Protein AF-A0A914UFS3-F1 (afdb_monomer_lite)

Foldseek 3Di:
DVPVVVVVVVVVVVVVVVVVVVVVVVVVVVVVVVVVVVVVVVVVVVVVVVVVVVVVVVVVVVVVVVVVVVVVVVVVVVVVVVVVVVVVVVVVVVVVVVVVVVVVVVVVVVVVVVVVVVVVVVVVVVVVVVVVVVVVVVVVVVVVVVVVVVVVVVVVVVVVVVVVVVVVVVVVVVVVVVVVVVVVVVVVPPCPPVVVVVVVVVVVVVVVVVVVVVVVVVVVVVVVPDDDDDDPPPPPPVVVVVVVVVVVVVPVVDDDDDDDDDDDDDDDDDDDDDDDDDADDDVVVVVVVVVVPPPDDDDPDVVNVVVVVVVVVVVVVVVVVVVVVVVVVVVVVVVD

Sequence (336 aa):
MNGCQKDVTVLEKKLKAKEEEIKKISKDLSLASAETQKAVKRLGNVTEEFDKIKENYKQQEEELENKIQMLAVAESAKSKLETTIKELQTEVKALKNKVEFLEKERENLQSQSESQTQLQNSQVKALEAVLESLTKEKDSTKEHYEKLLEREREQAEEREYSMKKEFSSKLNEIEEQYNSLREHLEASETFGPENVKLWEEIESLRSEKTSLEEEVSLLRNQLTTKPEQKAESNKISLDYVIELLRAIESVKSKVSQVSTKSSLMKNKDDTFDEDNVLDVDVALVKDQLRQELTGENETRGPELETILQRLQDLEISLNTIIEEKDGALEKVERLQ

Structure (mmCIF, N/CA/C/O backbone):
data_AF-A0A914UFS3-F1
#
_entry.id   AF-A0A914UFS3-F1
#
loop_
_atom_site.group_PDB
_atom_site.id
_atom_site.type_symbol
_atom_site.label_atom_id
_atom_site.label_alt_id
_atom_site.label_comp_id
_atom_site.label_asym_id
_atom_site.label_entity_id
_atom_site.label_seq_id
_atom_site.pdbx_PDB_ins_code
_atom_site.Cartn_x
_atom_site.Cartn_y
_atom_site.Cartn_z
_atom_site.occupancy
_atom_site.B_iso_or_equiv
_atom_site.auth_seq_id
_atom_site.auth_comp_id
_atom_site.auth_asym_id
_atom_site.auth_atom_id
_atom_site.pdbx_PDB_model_num
ATOM 1 N N . MET A 1 1 ? -84.063 -17.002 136.323 1.00 51.16 1 MET A N 1
ATOM 2 C CA . MET A 1 1 ? -82.747 -16.603 135.765 1.00 51.16 1 MET A CA 1
ATOM 3 C C . MET A 1 1 ? -82.286 -17.514 134.618 1.00 51.16 1 MET A C 1
ATOM 5 O O . MET A 1 1 ? -81.843 -16.986 133.611 1.00 51.16 1 MET A O 1
ATOM 9 N N . ASN A 1 2 ? -82.463 -18.840 134.699 1.00 55.03 2 ASN A N 1
ATOM 10 C CA . ASN A 1 2 ? -81.896 -19.847 133.771 1.00 55.03 2 ASN A CA 1
ATOM 11 C C . ASN A 1 2 ? -82.253 -19.741 132.263 1.00 55.03 2 ASN A C 1
ATOM 13 O O . ASN A 1 2 ? -81.706 -20.510 131.477 1.00 55.03 2 ASN A O 1
ATOM 17 N N . GLY A 1 3 ? -83.162 -18.850 131.844 1.00 59.69 3 GLY A N 1
ATOM 18 C CA . GLY A 1 3 ? -83.460 -18.599 130.423 1.00 59.69 3 GLY A CA 1
ATOM 19 C C . GLY A 1 3 ? -82.341 -17.807 129.745 1.00 59.69 3 GLY A C 1
ATOM 20 O O . GLY A 1 3 ? -81.631 -18.346 128.904 1.00 59.69 3 GLY A O 1
ATOM 21 N N . CYS A 1 4 ? -82.093 -16.587 130.231 1.00 63.34 4 CYS A N 1
ATOM 22 C CA . CYS A 1 4 ? -81.078 -15.666 129.704 1.00 63.34 4 CYS A CA 1
ATOM 23 C C . CYS A 1 4 ? -79.678 -16.308 129.582 1.00 63.34 4 CYS A C 1
ATOM 25 O O . CYS A 1 4 ? -78.953 -16.063 128.626 1.00 63.34 4 CYS A O 1
ATOM 27 N N . GLN A 1 5 ? -79.315 -17.212 130.497 1.00 68.88 5 GLN A N 1
ATOM 28 C CA . GLN A 1 5 ? -78.036 -17.935 130.462 1.00 68.88 5 GLN A CA 1
ATOM 29 C C . GLN A 1 5 ? -77.924 -18.943 129.294 1.00 68.88 5 GLN A C 1
ATOM 31 O O . GLN A 1 5 ? -76.823 -19.207 128.804 1.00 68.88 5 GLN A O 1
ATOM 36 N N . LYS A 1 6 ? -79.048 -19.484 128.799 1.00 74.62 6 LYS A N 1
ATOM 37 C CA . LYS A 1 6 ? -79.089 -20.268 127.551 1.00 74.62 6 LYS A CA 1
ATOM 38 C C . LYS A 1 6 ? -78.977 -19.365 126.326 1.00 74.62 6 LYS A C 1
ATOM 40 O O . LYS A 1 6 ? -78.238 -19.694 125.406 1.00 74.62 6 LYS A O 1
ATOM 45 N N . ASP A 1 7 ? -79.650 -18.218 126.334 1.00 77.81 7 ASP A N 1
ATOM 46 C CA . ASP A 1 7 ? -79.604 -17.274 125.214 1.00 77.81 7 ASP A CA 1
ATOM 47 C C . ASP A 1 7 ? -78.197 -16.679 125.045 1.00 77.81 7 ASP A C 1
ATOM 49 O O . ASP A 1 7 ? -77.664 -16.671 123.936 1.00 77.81 7 ASP A O 1
ATOM 53 N N . VAL A 1 8 ? -77.536 -16.307 126.149 1.00 79.56 8 VAL A N 1
ATOM 54 C CA . VAL A 1 8 ? -76.122 -15.892 126.173 1.00 79.56 8 VAL A CA 1
ATOM 55 C C . VAL A 1 8 ? -75.213 -16.988 125.612 1.00 79.56 8 VAL A C 1
ATOM 57 O O . VAL A 1 8 ? -74.458 -16.719 124.685 1.00 79.56 8 VAL A O 1
ATOM 60 N N . THR A 1 9 ? -75.321 -18.240 126.070 1.00 79.06 9 THR A N 1
ATOM 61 C CA . THR A 1 9 ? -74.453 -19.328 125.564 1.00 79.06 9 THR A CA 1
ATOM 62 C C . THR A 1 9 ? -74.751 -19.738 124.111 1.00 79.06 9 THR A C 1
ATOM 64 O O . THR A 1 9 ? -73.871 -20.259 123.420 1.00 79.06 9 THR A O 1
ATOM 67 N N . VAL A 1 10 ? -75.954 -19.464 123.589 1.00 83.06 10 VAL A N 1
ATOM 68 C CA . VAL A 1 10 ? -76.268 -19.567 122.150 1.00 83.06 10 VAL A CA 1
ATOM 69 C C . VAL A 1 10 ? -75.663 -18.399 121.363 1.00 83.06 10 VAL A C 1
ATOM 71 O O . VAL A 1 10 ? -75.123 -18.617 120.276 1.00 83.06 10 VAL A O 1
ATOM 74 N N . LEU A 1 11 ? -75.709 -17.176 121.899 1.00 83.19 11 LEU A N 1
ATOM 75 C CA . LEU A 1 11 ? -75.089 -15.995 121.294 1.00 83.19 11 LEU A CA 1
ATOM 76 C C . LEU A 1 11 ? -73.559 -16.104 121.271 1.00 83.19 11 LEU A C 1
ATOM 78 O O . LEU A 1 11 ? -72.967 -15.843 120.231 1.00 83.19 11 LEU A O 1
ATOM 82 N N . GLU A 1 12 ? -72.922 -16.592 122.336 1.00 83.69 12 GLU A N 1
ATOM 83 C CA . GLU A 1 12 ? -71.481 -16.888 122.388 1.00 83.69 12 GLU A CA 1
ATOM 84 C C . GLU A 1 12 ? -71.054 -17.909 121.323 1.00 83.69 12 GLU A C 1
ATOM 86 O O . GLU A 1 12 ? -70.021 -17.740 120.675 1.00 83.69 12 GLU A O 1
ATOM 91 N N . LYS A 1 13 ? -71.851 -18.965 121.103 1.00 86.62 13 LYS A N 1
ATOM 92 C CA . LYS A 1 13 ? -71.588 -19.947 120.038 1.00 86.62 13 LYS A CA 1
ATOM 93 C C . LYS A 1 13 ? -71.737 -19.336 118.645 1.00 86.62 13 LYS A C 1
ATOM 95 O O . LYS A 1 13 ? -70.904 -19.602 117.783 1.00 86.62 13 LYS A O 1
ATOM 100 N N . LYS A 1 14 ? -72.753 -18.491 118.426 1.00 87.38 14 LYS A N 1
ATOM 101 C CA . LYS A 1 14 ? -72.921 -17.742 117.168 1.00 87.38 14 LYS A CA 1
ATOM 102 C C . LYS A 1 14 ? -71.787 -16.738 116.942 1.00 87.38 14 LYS A C 1
ATOM 104 O O . LYS A 1 14 ? -71.322 -16.618 115.813 1.00 87.38 14 LYS A O 1
ATOM 109 N N . LEU A 1 15 ? -71.322 -16.067 117.997 1.00 89.25 15 LEU A N 1
ATOM 110 C CA . LEU A 1 15 ? -70.193 -15.140 117.956 1.00 89.25 15 LEU A CA 1
ATOM 111 C C . LEU A 1 15 ? -68.911 -15.877 117.560 1.00 89.25 15 LEU A C 1
ATOM 113 O O . LEU A 1 15 ? -68.295 -15.498 116.574 1.00 89.25 15 LEU A O 1
ATOM 117 N N . LYS A 1 16 ? -68.570 -16.984 118.235 1.00 90.00 16 LYS A N 1
ATOM 118 C CA . LYS A 1 16 ? -67.391 -17.806 117.900 1.00 90.00 16 LYS A CA 1
ATOM 119 C C . LYS A 1 16 ? -67.437 -18.351 116.472 1.00 90.00 16 LYS A C 1
ATOM 121 O O . LYS A 1 16 ? -66.453 -18.223 115.752 1.00 90.00 16 LYS A O 1
ATOM 126 N N . ALA A 1 17 ? -68.588 -18.860 116.025 1.00 90.44 17 ALA A N 1
ATOM 127 C CA . ALA A 1 17 ? -68.762 -19.292 114.638 1.00 90.44 17 ALA A CA 1
ATOM 128 C C . ALA A 1 17 ? -68.549 -18.135 113.640 1.00 90.44 17 ALA A C 1
ATOM 130 O O . ALA A 1 17 ? -67.888 -18.317 112.621 1.00 90.44 17 ALA A O 1
ATOM 131 N N . LYS A 1 18 ? -69.040 -16.925 113.949 1.00 91.06 18 LYS A N 1
ATOM 132 C CA . LYS A 1 18 ? -68.807 -15.733 113.119 1.00 91.06 18 LYS A CA 1
ATOM 133 C C . LYS A 1 18 ? -67.369 -15.220 113.192 1.00 91.06 18 LYS A C 1
ATOM 135 O O . LYS A 1 18 ? -66.861 -14.760 112.179 1.00 91.06 18 LYS A O 1
ATOM 140 N N . GLU A 1 19 ? -66.677 -15.343 114.320 1.00 91.69 19 GLU A N 1
ATOM 141 C CA . GLU A 1 19 ? -65.241 -15.062 114.407 1.00 91.69 19 GLU A CA 1
ATOM 142 C C . GLU A 1 19 ? -64.411 -16.036 113.563 1.00 91.69 19 GLU A C 1
ATOM 144 O O . GLU A 1 19 ? -63.455 -15.618 112.917 1.00 91.69 19 GLU A O 1
ATOM 149 N N . GLU A 1 20 ? -64.745 -17.328 113.564 1.00 92.06 20 GLU A N 1
ATOM 150 C CA . GLU A 1 20 ? -64.101 -18.346 112.722 1.00 92.06 20 GLU A CA 1
ATOM 151 C C . GLU A 1 20 ? -64.370 -18.092 111.231 1.00 92.06 20 GLU A C 1
ATOM 153 O O . GLU A 1 20 ? -63.448 -18.143 110.417 1.00 92.06 20 GLU A O 1
ATOM 158 N N . GLU A 1 21 ? -65.601 -17.717 110.881 1.00 93.12 21 GLU A N 1
ATOM 159 C CA . GLU A 1 21 ? -65.993 -17.299 109.532 1.00 93.12 21 GLU A CA 1
ATOM 160 C C . GLU A 1 21 ? -65.247 -16.028 109.085 1.00 93.12 21 GLU A C 1
ATOM 162 O O . GLU A 1 21 ? -64.695 -16.001 107.988 1.00 93.12 21 GLU A O 1
ATOM 167 N N . ILE A 1 22 ? -65.122 -15.012 109.950 1.00 93.62 22 ILE A N 1
ATOM 168 C CA . ILE A 1 22 ? -64.339 -13.788 109.693 1.00 93.62 22 ILE A CA 1
ATOM 169 C C . ILE A 1 22 ? -62.842 -14.102 109.552 1.00 93.62 22 ILE A C 1
ATOM 171 O O . ILE A 1 22 ? -62.192 -13.566 108.652 1.00 93.62 22 ILE A O 1
ATOM 175 N N . LYS A 1 23 ? -62.282 -14.989 110.389 1.00 93.25 23 LYS A N 1
ATOM 176 C CA . LYS A 1 23 ? -60.882 -15.449 110.286 1.00 93.25 23 LYS A CA 1
ATOM 177 C C . LYS A 1 23 ? -60.640 -16.175 108.958 1.00 93.25 23 LYS A C 1
ATOM 179 O O . LYS A 1 23 ? -59.622 -15.926 108.313 1.00 93.25 23 LYS A O 1
ATOM 184 N N . LYS A 1 24 ? -61.586 -17.012 108.513 1.00 94.56 24 LYS A N 1
ATOM 185 C CA . LYS A 1 24 ? -61.539 -17.663 107.197 1.00 94.56 24 LYS A CA 1
ATOM 186 C C . LYS A 1 24 ? -61.617 -16.638 106.061 1.00 94.56 24 LYS A C 1
ATOM 188 O O . LYS A 1 24 ? -60.712 -16.602 105.238 1.00 94.56 24 LYS A O 1
ATOM 193 N N . ILE A 1 25 ? -62.625 -15.764 106.054 1.00 94.06 25 ILE A N 1
ATOM 194 C CA . ILE A 1 25 ? -62.807 -14.729 105.020 1.00 94.06 25 ILE A CA 1
ATOM 195 C C . ILE A 1 25 ? -61.576 -13.814 104.931 1.00 94.06 25 ILE A C 1
ATOM 197 O O . ILE A 1 25 ? -61.124 -13.509 103.833 1.00 94.06 25 ILE A O 1
ATOM 201 N N . SER A 1 26 ? -60.977 -13.433 106.063 1.00 92.94 26 SER A N 1
ATOM 202 C CA . SER A 1 26 ? -59.753 -12.615 106.090 1.00 92.94 26 SER A CA 1
ATOM 203 C C . SER A 1 26 ? -58.544 -13.347 105.493 1.00 92.94 26 SER A C 1
ATOM 205 O O . SER A 1 26 ? -57.734 -12.734 104.798 1.00 92.94 26 SER A O 1
ATOM 207 N N . LYS A 1 27 ? -58.426 -14.663 105.720 1.00 95.25 27 LYS A N 1
ATOM 208 C CA . LYS A 1 27 ? -57.391 -15.502 105.098 1.00 95.25 27 LYS A CA 1
ATOM 209 C C . LYS A 1 27 ? -57.614 -15.639 103.591 1.00 95.25 27 LYS A C 1
ATOM 211 O O . LYS A 1 27 ? -56.672 -15.449 102.826 1.00 95.25 27 LYS A O 1
ATOM 216 N N . ASP A 1 28 ? -58.840 -15.926 103.170 1.00 94.75 28 ASP A N 1
ATOM 217 C CA . ASP A 1 28 ? -59.194 -16.113 101.760 1.00 94.75 28 ASP A CA 1
ATOM 218 C C . ASP A 1 28 ? -59.027 -14.790 100.977 1.00 94.75 28 ASP A C 1
ATOM 220 O O . ASP A 1 28 ? -58.456 -14.781 99.887 1.00 94.75 28 ASP A O 1
ATOM 224 N N . LEU A 1 29 ? -59.391 -13.648 101.580 1.00 95.12 29 LEU A N 1
ATOM 225 C CA . LEU A 1 29 ? -59.133 -12.299 101.057 1.00 95.12 29 LEU A CA 1
ATOM 226 C C . LEU A 1 29 ? -57.631 -11.982 100.965 1.00 95.12 29 LEU A C 1
ATOM 228 O O . LEU A 1 29 ? -57.183 -11.410 99.972 1.00 95.12 29 LEU A O 1
ATOM 232 N N . SER A 1 30 ? -56.837 -12.367 101.969 1.00 94.75 30 SER A N 1
ATOM 233 C CA . SER A 1 30 ? -55.378 -12.193 101.952 1.00 94.75 30 SER A CA 1
ATOM 234 C C . SER A 1 30 ? -54.717 -13.013 100.835 1.00 94.75 30 SER A C 1
ATOM 236 O O . SER A 1 30 ? -53.850 -12.498 100.126 1.00 94.75 30 SER A O 1
ATOM 238 N N . LEU A 1 31 ? -55.174 -14.250 100.612 1.00 95.62 31 LEU A N 1
ATOM 239 C CA . LEU A 1 31 ? -54.719 -15.095 99.505 1.00 95.62 31 LEU A CA 1
ATOM 240 C C . LEU A 1 31 ? -55.108 -14.500 98.143 1.00 95.62 31 LEU A C 1
ATOM 242 O O . LEU A 1 31 ? -54.239 -14.351 97.284 1.00 95.62 31 LEU A O 1
ATOM 246 N N . ALA A 1 32 ? -56.363 -14.075 97.972 1.00 95.12 32 ALA A N 1
ATOM 247 C CA . ALA A 1 32 ? -56.829 -13.418 96.750 1.00 95.12 32 ALA A CA 1
ATOM 248 C C . ALA A 1 32 ? -56.077 -12.101 96.469 1.00 95.12 32 ALA A C 1
ATOM 250 O O . ALA A 1 32 ? -55.732 -11.813 95.322 1.00 95.12 32 ALA A O 1
ATOM 251 N N . SER A 1 33 ? -55.750 -11.320 97.503 1.00 95.25 33 SER A N 1
ATOM 252 C CA . SER A 1 33 ? -54.922 -10.113 97.381 1.00 95.25 33 SER A CA 1
ATOM 253 C C . SER A 1 33 ? -53.485 -10.437 96.949 1.00 95.25 33 SER A C 1
ATOM 255 O O . SER A 1 33 ? -52.944 -9.778 96.061 1.00 95.25 33 SER A O 1
ATOM 257 N N . ALA A 1 34 ? -52.872 -11.480 97.514 1.00 95.69 34 ALA A N 1
ATOM 258 C CA . ALA A 1 34 ? -51.533 -11.916 97.125 1.00 95.69 34 ALA A CA 1
ATOM 259 C C . ALA A 1 34 ? -51.490 -12.511 95.702 1.00 95.69 34 ALA A C 1
ATOM 261 O O . ALA A 1 34 ? -50.488 -12.365 94.999 1.00 95.69 34 ALA A O 1
ATOM 262 N N . GLU A 1 35 ? -52.556 -13.179 95.259 1.00 96.25 35 GLU A N 1
ATOM 263 C CA . GLU A 1 35 ? -52.664 -13.743 93.911 1.00 96.25 35 GLU A CA 1
ATOM 264 C C . GLU A 1 35 ? -52.948 -12.673 92.850 1.00 96.25 35 GLU A C 1
ATOM 266 O O . GLU A 1 35 ? -52.243 -12.617 91.841 1.00 96.25 35 GLU A O 1
ATOM 271 N N . THR A 1 36 ? -53.879 -11.751 93.105 1.00 95.31 36 THR A N 1
ATOM 272 C CA . THR A 1 36 ? -54.109 -10.592 92.224 1.00 95.31 36 THR A CA 1
ATOM 273 C C . THR A 1 36 ? -52.861 -9.717 92.102 1.00 95.31 36 THR A C 1
ATOM 275 O O . THR A 1 36 ? -52.500 -9.340 90.988 1.00 95.31 36 THR A O 1
ATOM 278 N N . GLN A 1 37 ? -52.108 -9.480 93.185 1.00 96.19 37 GLN A N 1
ATOM 279 C CA . GLN A 1 37 ? -50.835 -8.751 93.099 1.00 96.19 37 GLN A CA 1
ATOM 280 C C . GLN A 1 37 ? -49.779 -9.495 92.252 1.00 96.19 37 GLN A C 1
ATOM 282 O O . GLN A 1 37 ? -49.015 -8.857 91.524 1.00 96.19 37 GLN A O 1
ATOM 287 N N . LYS A 1 38 ? -49.738 -10.837 92.289 1.00 96.88 38 LYS A N 1
ATOM 288 C CA . LYS A 1 38 ? -48.885 -11.642 91.389 1.00 96.88 38 LYS A CA 1
ATOM 289 C C . LYS A 1 38 ? -49.350 -11.557 89.933 1.00 96.88 38 LYS A C 1
ATOM 291 O O . LYS A 1 38 ? -48.507 -11.463 89.044 1.00 96.88 38 LYS A O 1
ATOM 296 N N . ALA A 1 39 ? -50.660 -11.572 89.683 1.00 96.38 39 ALA A N 1
ATOM 297 C CA . ALA A 1 39 ? -51.229 -11.436 88.343 1.00 96.38 39 ALA A CA 1
ATOM 298 C C . ALA A 1 39 ? -50.925 -10.058 87.732 1.00 96.38 39 ALA A C 1
ATOM 300 O O . ALA A 1 39 ? -50.446 -9.994 86.604 1.00 96.38 39 ALA A O 1
ATOM 301 N N . VAL A 1 40 ? -51.089 -8.973 88.499 1.00 96.31 40 VAL A N 1
ATOM 302 C CA . VAL A 1 40 ? -50.728 -7.605 88.079 1.00 96.31 40 VAL A CA 1
ATOM 303 C C . VAL A 1 40 ? -49.238 -7.500 87.736 1.00 96.31 40 VAL A C 1
ATOM 305 O O . VAL A 1 40 ? -48.898 -6.949 86.694 1.00 96.31 40 VAL A O 1
ATOM 308 N N . LYS A 1 41 ? -48.342 -8.087 88.545 1.00 96.75 41 LYS A N 1
ATOM 309 C CA . LYS A 1 41 ? -46.901 -8.122 88.227 1.00 96.75 41 LYS A CA 1
ATOM 310 C C . LYS A 1 41 ? -46.603 -8.887 86.933 1.00 96.75 41 LYS A C 1
ATOM 312 O O . LYS A 1 41 ? -45.838 -8.400 86.112 1.00 96.75 41 LYS A O 1
ATOM 317 N N . ARG A 1 42 ? -47.237 -10.046 86.710 1.00 97.06 42 ARG A N 1
ATOM 318 C CA . ARG A 1 42 ? -47.099 -10.805 85.451 1.00 97.06 42 ARG A CA 1
ATOM 319 C C . ARG A 1 42 ? -47.595 -10.010 84.240 1.00 97.06 42 ARG A C 1
ATOM 321 O O . ARG A 1 42 ? -46.916 -10.002 83.222 1.00 97.06 42 ARG A O 1
ATOM 328 N N . LEU A 1 43 ? -48.736 -9.330 84.358 1.00 96.56 43 LEU A N 1
ATOM 329 C CA . LEU A 1 43 ? -49.269 -8.463 83.302 1.00 96.56 43 LEU A CA 1
ATOM 330 C C . LEU A 1 43 ? -48.325 -7.294 82.992 1.00 96.56 43 LEU A C 1
ATOM 332 O O . LEU A 1 43 ? -48.115 -6.999 81.821 1.00 96.56 43 LEU A O 1
ATOM 336 N N . GLY A 1 44 ? -47.708 -6.685 84.010 1.00 96.75 44 GLY A N 1
ATOM 337 C CA . GLY A 1 44 ? -46.666 -5.668 83.828 1.00 96.75 44 GLY A CA 1
ATOM 338 C C . GLY A 1 44 ? -45.493 -6.186 82.994 1.00 96.75 44 GLY A C 1
ATOM 339 O O . GLY A 1 44 ? -45.214 -5.635 81.933 1.00 96.75 44 GLY A O 1
ATOM 340 N N . ASN A 1 45 ? -44.880 -7.301 83.410 1.00 97.06 45 ASN A N 1
ATOM 341 C CA . ASN A 1 45 ? -43.776 -7.930 82.675 1.00 97.06 45 ASN A CA 1
ATOM 342 C C . ASN A 1 45 ? -44.144 -8.249 81.213 1.00 97.06 45 ASN A C 1
ATOM 344 O O . ASN A 1 45 ? -43.390 -7.910 80.307 1.00 97.06 45 ASN A O 1
ATOM 348 N N . VAL A 1 46 ? -45.314 -8.855 80.977 1.00 97.19 46 VAL A N 1
ATOM 349 C CA . VAL A 1 46 ? -45.788 -9.200 79.622 1.00 97.19 46 VAL A CA 1
ATOM 350 C C . VAL A 1 46 ? -46.058 -7.949 78.777 1.00 97.19 46 VAL A C 1
ATOM 352 O O . VAL A 1 46 ? -45.827 -7.973 77.571 1.00 97.19 46 VAL A O 1
ATOM 355 N N . THR A 1 47 ? -46.494 -6.844 79.389 1.00 96.81 47 THR A N 1
ATOM 356 C CA . THR A 1 47 ? -46.664 -5.558 78.689 1.00 96.81 47 THR A CA 1
ATOM 357 C C . THR A 1 47 ? -45.307 -4.988 78.274 1.00 96.81 47 THR A C 1
ATOM 359 O O . THR A 1 47 ? -45.128 -4.632 77.114 1.00 96.81 47 THR A O 1
ATOM 362 N N . GLU A 1 48 ? -44.314 -4.990 79.170 1.00 97.12 48 GLU A N 1
ATOM 363 C CA . GLU A 1 48 ? -42.955 -4.566 78.816 1.00 97.12 48 GLU A CA 1
ATOM 364 C C . GLU A 1 48 ? -42.316 -5.443 77.727 1.00 97.12 48 GLU A C 1
ATOM 366 O O . GLU A 1 48 ? -41.594 -4.934 76.872 1.00 97.12 48 GLU A O 1
ATOM 371 N N . GLU A 1 49 ? -42.524 -6.761 77.771 1.00 97.56 49 GLU A N 1
ATOM 372 C CA . GLU A 1 49 ? -42.047 -7.692 76.741 1.00 97.56 49 GLU A CA 1
ATOM 373 C C . GLU A 1 49 ? -42.730 -7.420 75.394 1.00 97.56 49 GLU A C 1
ATOM 375 O O . GLU A 1 49 ? -42.052 -7.355 74.369 1.00 97.56 49 GLU A O 1
ATOM 380 N N . PHE A 1 50 ? -44.044 -7.175 75.395 1.00 97.44 50 PHE A N 1
ATOM 381 C CA . PHE A 1 50 ? -44.802 -6.801 74.201 1.00 97.44 50 PHE A CA 1
ATOM 382 C C . PHE A 1 50 ? -44.320 -5.478 73.588 1.00 97.44 50 PHE A C 1
ATOM 384 O O . PHE A 1 50 ? -44.091 -5.423 72.381 1.00 97.44 50 PHE A O 1
ATOM 391 N N . ASP A 1 51 ? -44.100 -4.435 74.394 1.00 97.69 51 ASP A N 1
ATOM 392 C CA . ASP A 1 51 ? -43.611 -3.142 73.898 1.00 97.69 51 ASP A CA 1
ATOM 393 C C . ASP A 1 51 ? -42.178 -3.238 73.339 1.00 97.69 51 ASP A C 1
ATOM 395 O O . ASP A 1 51 ? -41.889 -2.663 72.287 1.00 97.69 51 ASP A O 1
ATOM 399 N N . LYS A 1 52 ? -41.297 -4.036 73.965 1.00 97.81 52 LYS A N 1
ATOM 400 C CA . LYS A 1 52 ? -39.947 -4.337 73.438 1.00 97.81 52 LYS A CA 1
ATOM 401 C C . LYS A 1 52 ? -40.019 -5.080 72.096 1.00 97.81 52 LYS A C 1
ATOM 403 O O . LYS A 1 52 ? -39.305 -4.730 71.161 1.00 97.81 52 LYS A O 1
ATOM 408 N N . ILE A 1 53 ? -40.902 -6.074 71.974 1.00 97.50 53 ILE A N 1
ATOM 409 C CA . ILE A 1 53 ? -41.128 -6.819 70.723 1.00 97.50 53 ILE A CA 1
ATOM 410 C C . ILE A 1 53 ? -41.683 -5.899 69.624 1.00 97.50 53 ILE A C 1
ATOM 412 O O . ILE A 1 53 ? -41.233 -5.964 68.482 1.00 97.50 53 ILE A O 1
ATOM 416 N N . LYS A 1 54 ? -42.625 -5.017 69.964 1.00 98.06 54 LYS A N 1
ATOM 417 C CA . LYS A 1 54 ? -43.246 -4.060 69.041 1.00 98.06 54 LYS A CA 1
ATOM 418 C C . LYS A 1 54 ? -42.243 -3.052 68.475 1.00 98.06 54 LYS A C 1
ATOM 420 O O . LYS A 1 54 ? -42.249 -2.808 67.272 1.00 98.06 54 LYS A O 1
ATOM 425 N N . GLU A 1 55 ? -41.374 -2.490 69.314 1.00 97.94 55 GLU A N 1
ATOM 426 C CA . GLU A 1 55 ? -40.337 -1.557 68.853 1.00 97.94 55 GLU A CA 1
ATOM 427 C C . GLU A 1 55 ? -39.255 -2.275 68.024 1.00 97.94 55 GLU A C 1
ATOM 429 O O . GLU A 1 55 ? -38.847 -1.754 66.987 1.00 97.94 55 GLU A O 1
ATOM 434 N N . ASN A 1 56 ? -38.880 -3.512 68.382 1.00 98.06 56 ASN A N 1
ATOM 435 C CA . ASN A 1 56 ? -37.999 -4.342 67.550 1.00 98.06 56 ASN A CA 1
ATOM 436 C C . ASN A 1 56 ? -38.594 -4.613 66.154 1.00 98.06 56 ASN A C 1
ATOM 438 O O . ASN A 1 56 ? -37.873 -4.526 65.162 1.00 98.06 56 ASN A O 1
ATOM 442 N N . TYR A 1 57 ? -39.895 -4.919 66.049 1.00 98.00 57 TYR A N 1
ATOM 443 C CA . TYR A 1 57 ? -40.548 -5.115 64.747 1.00 98.00 57 TYR A CA 1
ATOM 444 C C . TYR A 1 57 ? -40.551 -3.840 63.900 1.00 98.00 57 TYR A C 1
ATOM 446 O O . TYR A 1 57 ? -40.250 -3.909 62.713 1.00 98.00 57 TYR A O 1
ATOM 454 N N . LYS A 1 58 ? -40.813 -2.676 64.506 1.00 97.94 58 LYS A N 1
ATOM 455 C CA . LYS A 1 58 ? -40.751 -1.377 63.819 1.00 97.94 58 LYS A CA 1
ATOM 456 C C . LYS A 1 58 ? -39.343 -1.064 63.291 1.00 97.94 58 LYS A C 1
ATOM 458 O O . LYS A 1 58 ? -39.202 -0.564 62.182 1.00 97.94 58 LYS A O 1
ATOM 463 N N . GLN A 1 59 ? -38.298 -1.409 64.045 1.00 97.75 59 GLN A N 1
ATOM 464 C CA . GLN A 1 59 ? -36.908 -1.271 63.586 1.00 97.75 59 GLN A CA 1
ATOM 465 C C . GLN A 1 59 ? -36.568 -2.251 62.451 1.00 97.75 59 GLN A C 1
ATOM 467 O O . GLN A 1 59 ? -35.841 -1.889 61.531 1.00 97.75 59 GLN A O 1
ATOM 472 N N . GLN A 1 60 ? -37.118 -3.471 62.467 1.00 97.62 60 GLN A N 1
ATOM 473 C CA . GLN A 1 60 ? -36.977 -4.424 61.356 1.00 97.62 60 GLN A CA 1
ATOM 474 C C . GLN A 1 60 ? -37.726 -3.973 60.094 1.00 97.62 60 GLN A C 1
ATOM 476 O O . GLN A 1 60 ? -37.222 -4.174 58.994 1.00 97.62 60 GLN A O 1
ATOM 481 N N . GLU A 1 61 ? -38.898 -3.352 60.237 1.00 97.62 61 GLU A N 1
ATOM 482 C CA . GLU A 1 61 ? -39.668 -2.763 59.135 1.00 97.62 61 GLU A CA 1
ATOM 483 C C . GLU A 1 61 ? -38.879 -1.628 58.457 1.00 97.62 61 GLU A C 1
ATOM 485 O O . GLU A 1 61 ? -38.671 -1.663 57.244 1.00 97.62 61 GLU A O 1
ATOM 490 N N . GLU A 1 62 ? -38.317 -0.705 59.246 1.00 97.81 62 GLU A N 1
ATOM 491 C CA . GLU A 1 62 ? -37.436 0.367 58.759 1.00 97.81 62 GLU A CA 1
ATOM 492 C C . GLU A 1 62 ? -36.150 -0.183 58.105 1.00 97.81 62 GLU A C 1
ATOM 494 O O . GLU A 1 62 ? -35.739 0.280 57.038 1.00 97.81 62 GLU A O 1
ATOM 499 N N . GLU A 1 63 ? -35.514 -1.210 58.682 1.00 98.00 63 GLU A N 1
ATOM 500 C CA . GLU A 1 63 ? -34.321 -1.835 58.092 1.00 98.00 63 GLU A CA 1
ATOM 501 C C . GLU A 1 63 ? -34.639 -2.561 56.767 1.00 98.00 63 GLU A C 1
ATOM 503 O O . GLU A 1 63 ? -33.829 -2.545 55.835 1.00 98.00 63 GLU A O 1
ATOM 508 N N . LEU A 1 64 ? -35.819 -3.182 56.652 1.00 98.06 64 LEU A N 1
ATOM 509 C CA . LEU A 1 64 ? -36.293 -3.822 55.422 1.00 98.06 64 LEU A CA 1
ATOM 510 C C . LEU A 1 64 ? -36.615 -2.795 54.332 1.00 98.06 64 LEU A C 1
ATOM 512 O O . LEU A 1 64 ? -36.210 -3.000 53.187 1.00 98.06 64 LEU A O 1
ATOM 516 N N . GLU A 1 65 ? -37.273 -1.683 54.664 1.00 98.12 65 GLU A N 1
ATOM 517 C CA . GLU A 1 65 ? -37.558 -0.621 53.694 1.00 98.12 65 GLU A CA 1
ATOM 518 C C . GLU A 1 65 ? -36.262 0.006 53.152 1.00 98.12 65 GLU A C 1
ATOM 520 O O . GLU A 1 65 ? -36.092 0.125 51.935 1.00 98.12 65 GLU A O 1
ATOM 525 N N . ASN A 1 66 ? -35.285 0.286 54.023 1.00 97.88 66 ASN A N 1
ATOM 526 C CA . ASN A 1 66 ? -33.953 0.739 53.609 1.00 97.88 66 ASN A CA 1
ATOM 527 C C . ASN A 1 66 ? -33.255 -0.274 52.673 1.00 97.88 66 ASN A C 1
ATOM 529 O O . ASN A 1 66 ? -32.691 0.113 51.645 1.00 97.88 66 ASN A O 1
ATOM 533 N N . LYS A 1 67 ? -33.330 -1.581 52.967 1.00 98.12 67 LYS A N 1
ATOM 534 C CA . LYS A 1 67 ? -32.781 -2.642 52.096 1.00 98.12 67 LYS A CA 1
ATOM 535 C C . LYS A 1 67 ? -33.475 -2.694 50.730 1.00 98.12 67 LYS A C 1
ATOM 537 O O . LYS A 1 67 ? -32.792 -2.865 49.720 1.00 98.12 67 LYS A O 1
ATOM 542 N N . ILE A 1 68 ? -34.795 -2.509 50.675 1.00 98.00 68 ILE A N 1
ATOM 543 C CA . ILE A 1 68 ? -35.567 -2.453 49.421 1.00 98.00 68 ILE A CA 1
ATOM 544 C C . ILE A 1 68 ? -35.136 -1.246 48.573 1.00 98.00 68 ILE A C 1
ATOM 546 O O . ILE A 1 68 ? -34.891 -1.398 47.375 1.00 98.00 68 ILE A O 1
ATOM 550 N N . GLN A 1 69 ? -34.960 -0.070 49.184 1.00 98.00 69 GLN A N 1
ATOM 551 C CA . GLN A 1 69 ? -34.467 1.121 48.482 1.00 98.00 69 GLN A CA 1
ATOM 552 C C . GLN A 1 6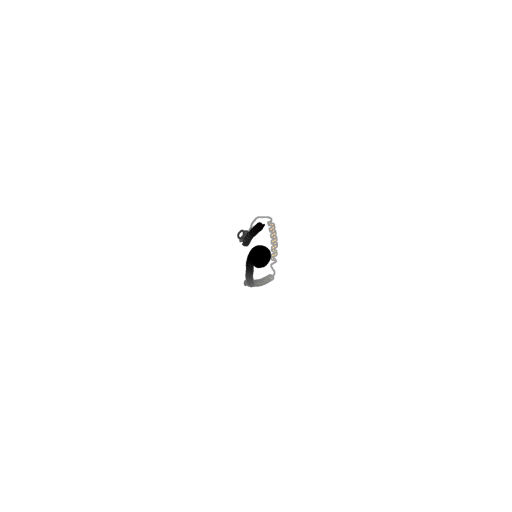9 ? -33.045 0.914 47.926 1.00 98.00 69 GLN A C 1
ATOM 554 O O . GLN A 1 69 ? -32.784 1.232 46.763 1.00 98.00 69 GLN A O 1
ATOM 559 N N . MET A 1 70 ? -32.136 0.317 48.707 1.00 98.00 70 MET A N 1
ATOM 560 C CA . MET A 1 70 ? -30.782 -0.014 48.239 1.00 98.00 70 MET A CA 1
ATOM 561 C C . MET A 1 70 ? -30.782 -1.023 47.080 1.00 98.00 70 MET A C 1
ATOM 563 O O . MET A 1 70 ? -30.013 -0.855 46.130 1.00 98.00 70 MET A O 1
ATOM 567 N N . LEU A 1 71 ? -31.651 -2.040 47.121 1.00 98.31 71 LEU A N 1
ATOM 568 C CA . LEU A 1 71 ? -31.807 -3.009 46.031 1.00 98.31 71 LEU A CA 1
ATOM 569 C C . LEU A 1 71 ? -32.283 -2.333 44.739 1.00 98.31 71 LEU A C 1
ATOM 571 O O . LEU A 1 71 ? -31.658 -2.528 43.700 1.00 98.31 71 LEU A O 1
ATOM 575 N N . ALA A 1 72 ? -33.299 -1.467 44.801 1.00 98.25 72 ALA A N 1
ATOM 576 C CA . ALA A 1 72 ? -33.797 -0.744 43.626 1.00 98.25 72 ALA A CA 1
ATOM 577 C C . ALA A 1 72 ? -32.716 0.143 42.966 1.00 98.25 72 ALA A C 1
ATOM 579 O O . ALA A 1 72 ? -32.616 0.214 41.736 1.00 98.25 72 ALA A O 1
ATOM 580 N N . VAL A 1 73 ? -31.855 0.786 43.767 1.00 98.31 73 VAL A N 1
ATOM 581 C CA . VAL A 1 73 ? -30.700 1.549 43.259 1.00 98.31 73 VAL A CA 1
ATOM 582 C C . VAL A 1 73 ? -29.667 0.624 42.603 1.00 98.31 73 VAL A C 1
ATOM 584 O O . VAL A 1 73 ? -29.181 0.932 41.511 1.00 98.31 73 VAL A O 1
ATOM 587 N N . ALA A 1 74 ? -29.359 -0.521 43.219 1.00 98.19 74 ALA A N 1
ATOM 588 C CA . ALA A 1 74 ? -28.419 -1.502 42.675 1.00 98.19 74 ALA A CA 1
ATOM 589 C C . ALA A 1 74 ? -28.916 -2.132 41.359 1.00 98.19 74 ALA A C 1
ATOM 591 O O . ALA A 1 74 ? -28.140 -2.276 40.414 1.00 98.19 74 ALA A O 1
ATOM 592 N N . GLU A 1 75 ? -30.210 -2.440 41.249 1.00 98.19 75 GLU A N 1
ATOM 593 C CA . GLU A 1 75 ? -30.838 -2.944 40.022 1.00 98.19 75 GLU A CA 1
ATOM 594 C C . GLU A 1 75 ? -30.841 -1.892 38.902 1.00 98.19 75 GLU A C 1
ATOM 596 O O . GLU A 1 75 ? -30.509 -2.205 37.755 1.00 98.19 75 GLU A O 1
ATOM 601 N N . SER A 1 76 ? -31.114 -0.621 39.229 1.00 98.19 76 SER A N 1
ATOM 602 C CA . SER A 1 76 ? -31.000 0.491 38.274 1.00 98.19 76 SER A CA 1
ATOM 603 C C . SER A 1 76 ? -29.564 0.665 37.762 1.00 98.19 76 SER A C 1
ATOM 605 O O . SER A 1 76 ? -29.350 0.854 36.562 1.00 98.19 76 SER A O 1
ATOM 607 N N . ALA A 1 77 ? -28.567 0.566 38.648 1.00 97.94 77 ALA A N 1
ATOM 608 C CA . ALA A 1 77 ? -27.153 0.629 38.278 1.00 97.94 77 ALA A CA 1
ATOM 609 C C . ALA A 1 77 ? -26.734 -0.566 37.404 1.00 97.94 77 ALA A C 1
ATOM 611 O O . ALA A 1 77 ? -26.098 -0.372 36.366 1.00 97.94 77 ALA A O 1
ATOM 612 N N . LYS A 1 78 ? -27.155 -1.785 37.765 1.00 98.44 78 LYS A N 1
ATOM 613 C CA . LYS A 1 78 ? -26.932 -3.008 36.980 1.00 98.44 78 LYS A CA 1
ATOM 614 C C . LYS A 1 78 ? -27.493 -2.879 35.561 1.00 98.44 78 LYS A C 1
ATOM 616 O O . LYS A 1 78 ? -26.764 -3.124 34.608 1.00 98.44 78 LYS A O 1
ATOM 621 N N . SER A 1 79 ? -28.746 -2.447 35.412 1.00 98.50 79 SER A N 1
ATOM 622 C CA . SER A 1 79 ? -29.403 -2.291 34.103 1.00 98.50 79 SER A CA 1
ATOM 623 C C . SER A 1 79 ? -28.674 -1.293 33.184 1.00 98.50 79 SER A C 1
ATOM 625 O O . SER A 1 79 ? -28.481 -1.549 31.991 1.00 98.50 79 SER A O 1
ATOM 627 N N . LYS A 1 80 ? -28.168 -0.187 33.750 1.00 98.44 80 LYS A N 1
ATOM 628 C CA . LYS A 1 80 ? -27.324 0.780 33.025 1.00 98.44 80 LYS A CA 1
ATOM 629 C C . LYS A 1 80 ? -26.008 0.145 32.567 1.00 98.44 80 LYS A C 1
ATOM 631 O O . LYS A 1 80 ? -25.683 0.222 31.386 1.00 98.44 80 LYS A O 1
ATOM 636 N N . LEU A 1 81 ? -25.295 -0.544 33.461 1.00 98.38 81 LEU A N 1
ATOM 637 C CA . LEU A 1 81 ? -24.039 -1.229 33.129 1.00 98.38 81 LEU A CA 1
ATOM 638 C C . LEU A 1 81 ? -24.235 -2.328 32.071 1.00 98.38 81 LEU A C 1
ATOM 640 O O . LEU A 1 81 ? -23.454 -2.411 31.129 1.00 98.38 81 LEU A O 1
ATOM 644 N N . GLU A 1 82 ? -25.303 -3.125 32.161 1.00 98.62 82 GLU A N 1
ATOM 645 C CA . GLU A 1 82 ? -25.661 -4.125 31.142 1.00 98.62 82 GLU A CA 1
ATOM 646 C C . GLU A 1 82 ? -25.991 -3.509 29.775 1.00 98.62 82 GLU A C 1
ATOM 648 O O . GLU A 1 82 ? -25.859 -4.186 28.755 1.00 98.62 82 GLU A O 1
ATOM 653 N N . THR A 1 83 ? -26.427 -2.248 29.737 1.00 98.44 83 THR A N 1
ATOM 654 C CA . THR A 1 83 ? -26.666 -1.504 28.492 1.00 98.44 83 THR A CA 1
ATOM 655 C C . THR A 1 83 ? -25.340 -1.030 27.899 1.00 98.44 83 THR A C 1
ATOM 657 O O . THR A 1 83 ? -25.016 -1.406 26.774 1.00 98.44 83 THR A O 1
ATOM 660 N N . THR A 1 84 ? -24.501 -0.353 28.690 1.00 98.50 84 THR A N 1
ATOM 661 C CA . THR A 1 84 ? -23.167 0.105 28.258 1.00 98.50 84 THR A CA 1
ATOM 662 C C . THR A 1 84 ? -22.246 -1.044 27.837 1.00 98.50 84 THR A C 1
ATOM 664 O O . THR A 1 84 ? -21.489 -0.911 26.879 1.00 98.50 84 THR A O 1
ATOM 667 N N . ILE A 1 85 ? -22.340 -2.216 28.475 1.00 98.56 85 ILE A N 1
ATOM 668 C CA . ILE A 1 85 ? -21.605 -3.418 28.048 1.00 98.56 85 ILE A CA 1
ATOM 669 C C . ILE A 1 85 ? -22.026 -3.864 26.63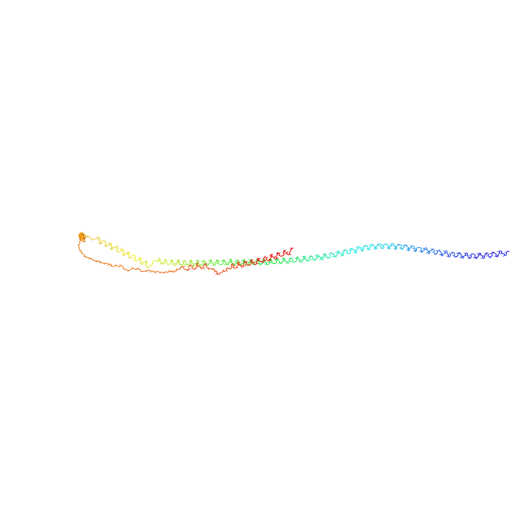7 1.00 98.56 85 ILE A C 1
ATOM 671 O O . ILE A 1 85 ? -21.162 -4.236 25.844 1.00 98.56 85 ILE A O 1
ATOM 675 N N . LYS A 1 86 ? -23.320 -3.805 26.289 1.00 98.56 86 LYS A N 1
ATOM 676 C CA . LYS A 1 86 ? -23.809 -4.156 24.941 1.00 98.56 86 LYS A CA 1
ATOM 677 C C . LYS A 1 86 ? -23.360 -3.128 23.902 1.00 98.56 86 LYS A C 1
ATOM 679 O O . LYS A 1 86 ? -22.913 -3.517 22.826 1.00 98.56 86 LYS A O 1
ATOM 684 N N . GLU A 1 87 ? -23.425 -1.841 24.238 1.00 98.38 87 GLU A N 1
ATOM 685 C CA . GLU A 1 87 ? -22.954 -0.741 23.385 1.00 98.38 87 GLU A CA 1
ATOM 686 C C . GLU A 1 87 ? -21.462 -0.920 23.052 1.00 98.38 87 GLU A C 1
ATOM 688 O O . GLU A 1 87 ? -21.106 -1.058 21.878 1.00 98.38 87 GLU A O 1
ATOM 693 N N . LEU A 1 88 ? -20.610 -1.082 24.070 1.00 98.56 88 LEU A N 1
ATOM 694 C CA . LEU A 1 88 ? -19.174 -1.338 23.903 1.00 98.56 88 LEU A CA 1
ATOM 695 C C . LEU A 1 88 ? -18.884 -2.638 23.131 1.00 98.56 88 LEU A C 1
ATOM 697 O O . LEU A 1 88 ? -17.966 -2.676 22.315 1.00 98.56 88 LEU A O 1
ATOM 701 N N . GLN A 1 89 ? -19.672 -3.702 23.321 1.00 98.62 89 GLN A N 1
ATOM 702 C CA . GLN A 1 89 ? -19.546 -4.930 22.521 1.00 98.62 89 GLN A CA 1
ATOM 703 C C . GLN A 1 89 ? -19.854 -4.694 21.033 1.00 98.62 89 GLN A C 1
ATOM 705 O O . GLN A 1 89 ? -19.178 -5.267 20.172 1.00 98.62 89 GLN A O 1
ATOM 710 N N . THR A 1 90 ? -20.837 -3.847 20.705 1.00 98.50 90 THR A N 1
ATOM 711 C CA . THR A 1 90 ? -21.111 -3.473 19.307 1.00 98.50 90 THR A CA 1
ATOM 712 C C . THR A 1 90 ? -20.025 -2.574 18.719 1.00 98.50 90 THR A C 1
ATOM 714 O O . THR A 1 90 ? -19.620 -2.801 17.577 1.00 98.50 90 THR A O 1
ATOM 717 N N . GLU A 1 91 ? -19.481 -1.635 19.498 1.00 98.38 91 GLU A N 1
ATOM 718 C CA . GLU A 1 91 ? -18.369 -0.777 19.077 1.00 98.38 91 GLU A CA 1
ATOM 719 C C . GLU A 1 91 ? -17.095 -1.592 18.815 1.00 98.38 91 GLU A C 1
ATOM 721 O O . GLU A 1 91 ? -16.521 -1.497 17.732 1.00 98.38 91 GLU A O 1
ATOM 726 N N . VAL A 1 92 ? -16.696 -2.477 19.736 1.00 98.62 92 VAL A N 1
ATOM 727 C CA . VAL A 1 92 ? -15.536 -3.373 19.561 1.00 98.62 92 VAL A CA 1
ATOM 728 C C . VAL A 1 92 ? -15.686 -4.247 18.312 1.00 98.62 92 VAL A C 1
ATOM 730 O O . VAL A 1 92 ? -14.712 -4.452 17.584 1.00 98.62 92 VAL A O 1
ATOM 733 N N . LYS A 1 93 ? -16.900 -4.726 18.004 1.00 98.56 93 LYS A N 1
ATOM 734 C CA . LYS A 1 93 ? -17.166 -5.473 16.765 1.00 98.56 93 LYS A CA 1
ATOM 735 C C . LYS A 1 93 ? -17.020 -4.591 15.518 1.00 98.56 93 LYS A C 1
ATOM 737 O O . LYS A 1 93 ? -16.406 -5.023 14.545 1.00 98.56 93 LYS A O 1
ATOM 742 N N . ALA A 1 94 ? -17.542 -3.364 15.540 1.00 98.44 94 ALA A N 1
ATOM 743 C CA . ALA A 1 94 ? -17.411 -2.419 14.430 1.00 98.44 94 ALA A CA 1
ATOM 744 C C . ALA A 1 94 ? -15.946 -2.003 14.193 1.00 98.44 94 ALA A C 1
ATOM 746 O O . ALA A 1 94 ? -15.482 -1.997 13.053 1.00 98.44 94 ALA A O 1
ATOM 747 N N . LEU A 1 95 ? -15.195 -1.733 15.266 1.00 98.56 95 LEU A N 1
ATOM 748 C CA . LEU A 1 95 ? -13.767 -1.426 15.217 1.00 98.56 95 LEU A CA 1
ATOM 749 C C . LEU A 1 95 ? -12.951 -2.609 14.686 1.00 98.56 95 LEU A C 1
ATOM 751 O O . LEU A 1 95 ? -12.109 -2.403 13.816 1.00 98.56 95 LEU A O 1
ATOM 755 N N . LYS A 1 96 ? -13.233 -3.847 15.120 1.00 98.62 96 LYS A N 1
ATOM 756 C CA . LYS A 1 96 ? -12.563 -5.041 14.579 1.00 98.62 96 LYS A CA 1
ATOM 757 C C . LYS A 1 96 ? -12.790 -5.185 13.071 1.00 98.62 96 LYS A C 1
ATOM 759 O O . LYS A 1 96 ? -11.826 -5.375 12.337 1.00 98.62 96 LYS A O 1
ATOM 764 N N . ASN A 1 97 ? -14.032 -5.035 12.606 1.00 98.31 97 ASN A N 1
ATOM 765 C CA . ASN A 1 97 ? -14.347 -5.077 11.175 1.00 98.31 97 ASN A CA 1
ATOM 766 C C . ASN A 1 97 ? -13.614 -3.968 10.392 1.00 98.31 97 ASN A C 1
ATOM 768 O O . ASN A 1 97 ? -13.158 -4.201 9.275 1.00 98.31 97 ASN A O 1
ATOM 772 N N . LYS A 1 98 ? -13.479 -2.767 10.976 1.00 98.56 98 LYS A N 1
ATOM 773 C CA . LYS A 1 98 ? -12.740 -1.649 10.372 1.00 98.56 98 LYS A CA 1
ATOM 774 C C . LYS A 1 98 ? -11.234 -1.920 10.291 1.00 98.56 98 LYS A C 1
ATOM 776 O O . LYS A 1 98 ? -10.628 -1.579 9.281 1.00 98.56 98 LYS A O 1
ATOM 781 N N . VAL A 1 99 ? -10.638 -2.534 11.315 1.00 98.56 99 VAL A N 1
ATOM 782 C CA . VAL A 1 99 ? -9.226 -2.957 11.289 1.00 98.56 99 VAL A CA 1
ATOM 783 C C . VAL A 1 99 ? -9.008 -4.005 10.198 1.00 98.56 99 VAL A C 1
ATOM 785 O O . VAL A 1 99 ? -8.159 -3.795 9.342 1.00 98.56 99 VAL A O 1
ATOM 788 N N . GLU A 1 100 ? -9.836 -5.052 10.140 1.00 98.50 100 GLU A N 1
ATOM 789 C CA . GLU A 1 100 ? -9.724 -6.110 9.122 1.00 98.50 100 GLU A CA 1
ATOM 790 C C . GLU A 1 100 ? -9.872 -5.570 7.682 1.00 98.50 100 GLU A C 1
ATOM 792 O O . GLU A 1 100 ? -9.220 -6.058 6.759 1.00 98.50 100 GLU A O 1
ATOM 797 N N . PHE A 1 101 ? -10.707 -4.544 7.475 1.00 98.50 101 PHE A N 1
ATOM 798 C CA . PHE A 1 101 ? -10.804 -3.839 6.194 1.00 98.50 101 PHE A CA 1
ATOM 799 C C . PHE A 1 101 ? -9.510 -3.077 5.858 1.00 98.50 101 PHE A C 1
ATOM 801 O O . PHE A 1 101 ? -8.959 -3.260 4.774 1.00 98.50 101 PHE A O 1
ATOM 808 N N . LEU A 1 102 ? -9.003 -2.264 6.792 1.00 98.50 102 LEU A N 1
ATOM 809 C CA . LEU A 1 102 ? -7.798 -1.449 6.594 1.00 98.50 102 LEU A CA 1
ATOM 810 C C . LEU A 1 102 ? -6.527 -2.299 6.429 1.00 98.50 102 LEU A C 1
ATOM 812 O O . LEU A 1 102 ? -5.612 -1.905 5.710 1.00 98.50 102 LEU A O 1
ATOM 816 N N . GLU A 1 103 ? -6.460 -3.473 7.059 1.00 98.50 103 GLU A N 1
ATOM 817 C CA . GLU A 1 103 ? -5.356 -4.421 6.878 1.00 98.50 103 GLU A CA 1
ATOM 818 C C . GLU A 1 103 ? -5.328 -4.991 5.453 1.00 98.50 103 GLU A C 1
ATOM 820 O O . GLU A 1 103 ? -4.263 -5.011 4.836 1.00 98.50 103 GLU A O 1
ATOM 825 N N . LYS A 1 104 ? -6.493 -5.351 4.894 1.00 98.44 104 LYS A N 1
ATOM 826 C CA . LYS A 1 104 ? -6.624 -5.803 3.495 1.00 98.44 104 LYS A CA 1
ATOM 827 C C . LYS A 1 104 ? -6.373 -4.675 2.495 1.00 98.44 104 LYS A C 1
ATOM 829 O O . LYS A 1 104 ? -5.743 -4.898 1.468 1.00 98.44 104 LYS A O 1
ATOM 834 N N . GLU A 1 105 ? -6.826 -3.457 2.790 1.00 98.25 105 GLU A N 1
ATOM 835 C CA . GLU A 1 105 ? -6.530 -2.276 1.969 1.00 98.25 105 GLU A CA 1
ATOM 836 C C . GLU A 1 105 ? -5.018 -1.990 1.931 1.00 98.25 105 GLU A C 1
ATOM 838 O O . GLU A 1 105 ? -4.457 -1.784 0.854 1.00 98.25 105 GLU A O 1
ATOM 843 N N . ARG A 1 106 ? -4.330 -2.085 3.079 1.00 98.44 106 ARG A N 1
ATOM 844 C CA . ARG A 1 106 ? -2.865 -1.972 3.165 1.00 98.44 106 ARG A CA 1
ATOM 845 C C . ARG A 1 106 ? -2.150 -3.077 2.382 1.00 98.44 106 ARG A C 1
ATOM 847 O O . ARG A 1 106 ? -1.188 -2.780 1.682 1.00 98.44 106 ARG A O 1
ATOM 854 N N . GLU A 1 107 ? -2.591 -4.328 2.503 1.00 98.31 107 GLU A N 1
ATOM 855 C CA . GLU A 1 107 ? -2.017 -5.476 1.783 1.00 98.31 107 GLU A CA 1
ATOM 856 C C . GLU A 1 107 ? -2.180 -5.331 0.260 1.00 98.31 107 GLU A C 1
ATOM 858 O O . GLU A 1 107 ? -1.208 -5.478 -0.482 1.00 98.31 107 GLU A O 1
ATOM 863 N N . ASN A 1 108 ? -3.366 -4.922 -0.202 1.00 98.31 108 ASN A N 1
ATOM 864 C CA . ASN A 1 108 ? -3.623 -4.619 -1.610 1.00 98.31 108 ASN A CA 1
ATOM 865 C C . ASN A 1 108 ? -2.690 -3.509 -2.128 1.00 98.31 108 ASN A C 1
ATOM 867 O O . ASN A 1 108 ? -1.995 -3.715 -3.124 1.00 98.31 108 ASN A O 1
ATOM 871 N N . LEU A 1 109 ? -2.619 -2.366 -1.434 1.00 98.25 109 LEU A N 1
ATOM 872 C CA . LEU A 1 109 ? -1.752 -1.240 -1.811 1.00 98.25 109 LEU A CA 1
ATOM 873 C C . LEU A 1 109 ? -0.262 -1.616 -1.803 1.00 98.25 109 LEU A C 1
ATOM 875 O O . LEU A 1 109 ? 0.482 -1.196 -2.691 1.00 98.25 109 LEU A O 1
ATOM 879 N N . GLN A 1 110 ? 0.174 -2.441 -0.847 1.00 98.31 110 GLN A N 1
ATOM 880 C CA . GLN A 1 110 ? 1.536 -2.970 -0.815 1.00 98.31 110 GLN A CA 1
ATOM 881 C C . GLN A 1 110 ? 1.812 -3.850 -2.043 1.00 98.31 110 GLN A C 1
ATOM 883 O O . GLN A 1 110 ? 2.788 -3.606 -2.751 1.00 98.31 110 GLN A O 1
ATOM 888 N N . SER A 1 111 ? 0.932 -4.808 -2.356 1.00 97.81 111 SER A N 1
ATOM 889 C CA . SER A 1 111 ? 1.096 -5.690 -3.523 1.00 97.81 111 SER A CA 1
ATOM 890 C C . SER A 1 111 ? 1.124 -4.919 -4.853 1.00 97.81 111 SER A C 1
ATOM 892 O O . SER A 1 111 ? 1.923 -5.228 -5.739 1.00 97.81 111 SER A O 1
ATOM 894 N N . GLN A 1 112 ? 0.322 -3.853 -4.970 1.00 98.19 112 GLN A N 1
ATOM 895 C CA . GLN A 1 112 ? 0.319 -2.954 -6.124 1.00 98.19 112 GLN A CA 1
ATOM 896 C C . GLN A 1 112 ? 1.642 -2.181 -6.239 1.00 98.19 112 GLN A C 1
ATOM 898 O O . GLN A 1 112 ? 2.222 -2.117 -7.323 1.00 98.19 112 GLN A O 1
ATOM 903 N N . SER A 1 113 ? 2.148 -1.638 -5.126 1.00 97.69 113 SER A N 1
ATOM 904 C CA . SER A 1 113 ? 3.433 -0.929 -5.072 1.00 97.69 113 SER A CA 1
ATOM 905 C C . SER A 1 113 ? 4.611 -1.845 -5.423 1.00 97.69 113 SER A C 1
ATOM 907 O O . SER A 1 113 ? 5.504 -1.451 -6.176 1.00 97.69 113 SER A O 1
ATOM 909 N N . GLU A 1 114 ? 4.620 -3.077 -4.911 1.00 98.06 114 GLU A N 1
ATOM 910 C CA . GLU A 1 114 ? 5.644 -4.080 -5.217 1.00 98.06 114 GLU A CA 1
ATOM 911 C C . GLU A 1 114 ? 5.594 -4.496 -6.695 1.00 98.06 114 GLU A C 1
ATOM 913 O O . GLU A 1 114 ? 6.630 -4.508 -7.361 1.00 98.06 114 GLU A O 1
ATOM 918 N N . S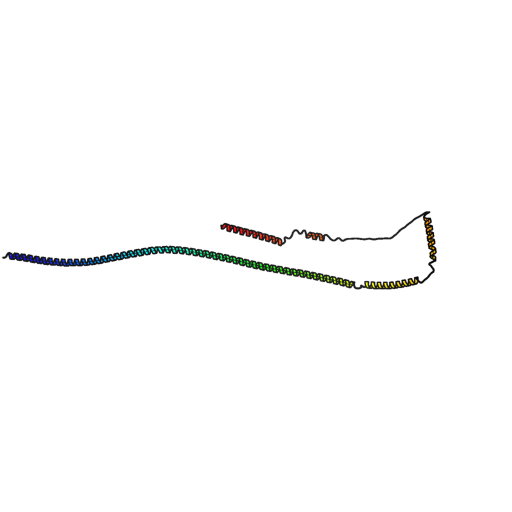ER A 1 115 ? 4.399 -4.739 -7.246 1.00 97.31 115 SER A N 1
ATOM 919 C CA . SER A 1 115 ? 4.205 -5.055 -8.669 1.00 97.31 115 SER A CA 1
ATOM 920 C C . SER A 1 115 ? 4.655 -3.911 -9.590 1.00 97.31 115 SER A C 1
ATOM 922 O O . SER A 1 115 ? 5.401 -4.140 -10.545 1.00 97.31 115 SER A O 1
ATOM 924 N N . GLN A 1 116 ? 4.298 -2.662 -9.270 1.00 98.00 116 GLN A N 1
ATOM 925 C CA . GLN A 1 116 ? 4.743 -1.484 -10.021 1.00 98.00 116 GLN A CA 1
ATOM 926 C C . GLN A 1 116 ? 6.271 -1.321 -9.970 1.00 98.00 116 GLN A C 1
ATOM 928 O O . GLN A 1 116 ? 6.897 -1.047 -10.995 1.00 98.00 116 GLN A O 1
ATOM 933 N N . THR A 1 117 ? 6.880 -1.556 -8.805 1.00 98.06 117 THR A N 1
ATOM 934 C CA . THR A 1 117 ? 8.340 -1.514 -8.624 1.00 98.06 117 THR A CA 1
ATOM 935 C C . THR A 1 117 ? 9.039 -2.610 -9.440 1.00 98.06 117 THR A C 1
ATOM 937 O O . THR A 1 117 ? 10.068 -2.360 -10.067 1.00 98.06 117 THR A O 1
ATOM 940 N N . GLN A 1 118 ? 8.478 -3.823 -9.498 1.00 97.88 118 GLN A N 1
ATOM 941 C CA . GLN A 1 118 ? 8.993 -4.915 -10.335 1.00 97.88 118 GLN A CA 1
ATOM 942 C C . GLN A 1 118 ? 8.890 -4.600 -11.835 1.00 97.88 118 GLN A C 1
ATOM 944 O O . GLN A 1 118 ? 9.837 -4.875 -12.577 1.00 97.88 118 GLN A O 1
ATOM 949 N N . LEU A 1 119 ? 7.791 -3.977 -12.278 1.00 98.00 119 LEU A N 1
ATOM 950 C CA . LEU A 1 119 ? 7.615 -3.542 -13.666 1.00 98.00 119 LEU A CA 1
ATOM 951 C C . LEU A 1 119 ? 8.638 -2.461 -14.046 1.00 98.00 119 LEU A C 1
ATOM 953 O O . LEU A 1 119 ? 9.332 -2.612 -15.049 1.00 98.00 119 LEU A O 1
ATOM 957 N N . GLN A 1 120 ? 8.794 -1.424 -13.219 1.00 97.69 120 GLN A N 1
ATOM 958 C CA . GLN A 1 120 ? 9.770 -0.352 -13.444 1.00 97.69 120 GLN A CA 1
ATOM 959 C C . GLN A 1 120 ? 11.209 -0.887 -13.481 1.00 97.69 120 GLN A C 1
ATOM 961 O O . GLN A 1 120 ? 11.949 -0.589 -14.414 1.00 97.69 120 GLN A O 1
ATOM 966 N N . ASN A 1 121 ? 11.591 -1.754 -12.537 1.00 98.31 121 ASN A N 1
ATOM 967 C CA . ASN A 1 121 ? 12.911 -2.396 -12.539 1.00 98.31 121 ASN A CA 1
ATOM 968 C C . ASN A 1 121 ? 13.143 -3.283 -13.776 1.00 98.31 121 ASN A C 1
ATOM 970 O O . ASN A 1 121 ? 14.275 -3.406 -14.241 1.00 98.31 121 ASN A O 1
ATOM 974 N N . SER A 1 122 ? 12.091 -3.902 -14.318 1.00 97.69 122 SER A N 1
ATOM 975 C CA . SER A 1 122 ? 12.169 -4.680 -15.563 1.00 97.69 122 SER A CA 1
ATOM 976 C C . SER A 1 122 ? 12.331 -3.781 -16.793 1.00 97.69 122 SER A C 1
ATOM 978 O O . SER A 1 122 ? 13.140 -4.082 -17.668 1.00 97.69 122 SER A O 1
ATOM 980 N N . GLN A 1 123 ? 11.621 -2.649 -16.835 1.00 97.81 123 GLN A N 1
ATOM 981 C CA . GLN A 1 123 ? 11.748 -1.640 -17.892 1.00 97.81 123 GLN A CA 1
ATOM 982 C C . GLN A 1 123 ? 13.137 -0.987 -17.901 1.00 97.81 123 GLN A C 1
ATOM 984 O O . GLN A 1 123 ? 13.734 -0.862 -18.966 1.00 97.81 123 GLN A O 1
ATOM 989 N N . VAL A 1 124 ? 13.683 -0.638 -16.730 1.00 98.38 124 VAL A N 1
ATOM 990 C CA . VAL A 1 124 ? 15.051 -0.106 -16.600 1.00 98.38 124 VAL A CA 1
ATOM 991 C C . VAL A 1 124 ? 16.068 -1.104 -17.154 1.00 98.38 124 VAL A C 1
ATOM 993 O O . VAL A 1 124 ? 16.827 -0.738 -18.043 1.00 98.38 124 VAL A O 1
ATOM 996 N N . LYS A 1 125 ? 16.012 -2.380 -16.750 1.00 98.19 125 LYS A N 1
ATOM 997 C CA . LYS A 1 125 ? 16.917 -3.425 -17.267 1.00 98.19 125 LYS A CA 1
ATOM 998 C C . LYS A 1 125 ? 16.813 -3.641 -18.777 1.00 98.19 125 LYS A C 1
ATOM 1000 O O . LYS A 1 125 ? 17.821 -3.901 -19.429 1.00 98.19 125 LYS A O 1
ATOM 1005 N N . ALA A 1 126 ? 15.610 -3.538 -19.343 1.00 97.81 126 ALA A N 1
ATOM 1006 C CA . ALA A 1 126 ? 15.421 -3.621 -20.789 1.00 97.81 126 ALA A CA 1
ATOM 1007 C C . ALA A 1 126 ? 16.074 -2.428 -21.513 1.00 97.81 126 ALA A C 1
ATOM 1009 O O . ALA A 1 126 ? 16.760 -2.621 -22.514 1.00 97.81 126 ALA A O 1
ATOM 1010 N N . LEU A 1 127 ? 15.924 -1.210 -20.979 1.00 97.88 127 LEU A N 1
ATOM 1011 C CA . LEU A 1 127 ? 16.572 -0.009 -21.514 1.00 97.88 127 LEU A CA 1
ATOM 1012 C C . LEU A 1 127 ? 18.100 -0.053 -21.351 1.00 97.88 127 LEU A C 1
ATOM 1014 O O . LEU A 1 127 ? 18.810 0.310 -22.283 1.00 97.88 127 LEU A O 1
ATOM 1018 N N . GLU A 1 128 ? 18.614 -0.544 -20.221 1.00 98.12 128 GLU A N 1
ATOM 1019 C CA . GLU A 1 128 ? 20.048 -0.773 -19.992 1.00 98.12 128 GLU A CA 1
ATOM 1020 C C . GLU A 1 128 ? 20.632 -1.745 -21.031 1.00 98.12 128 GLU A C 1
ATOM 1022 O O . GLU A 1 128 ? 21.647 -1.436 -21.654 1.00 98.12 128 GLU A O 1
ATOM 1027 N N . ALA A 1 129 ? 19.957 -2.870 -21.295 1.00 98.12 129 ALA A N 1
ATOM 1028 C CA . ALA A 1 129 ? 20.380 -3.839 -22.308 1.00 98.12 129 ALA A CA 1
ATOM 1029 C C . ALA A 1 129 ? 20.334 -3.271 -23.741 1.00 98.12 129 ALA A C 1
ATOM 1031 O O . ALA A 1 129 ? 21.244 -3.520 -24.535 1.00 98.12 129 ALA A O 1
ATOM 1032 N N . VAL A 1 130 ? 19.314 -2.470 -24.076 1.00 98.12 130 VAL A N 1
ATOM 1033 C CA . VAL A 1 130 ? 19.227 -1.772 -25.373 1.00 98.12 130 VAL A CA 1
ATOM 1034 C C . VAL A 1 130 ? 20.343 -0.731 -25.516 1.00 98.12 130 VAL A C 1
ATOM 1036 O O . VAL A 1 130 ? 20.974 -0.665 -26.569 1.00 98.12 130 VAL A O 1
ATOM 1039 N N . LEU A 1 131 ? 20.652 0.034 -24.465 1.00 98.19 131 LEU A N 1
ATOM 1040 C CA . LEU A 1 131 ? 21.763 0.994 -24.460 1.00 98.19 131 LEU A CA 1
ATOM 1041 C C . LEU A 1 131 ? 23.128 0.303 -24.592 1.00 98.19 131 LEU A C 1
ATOM 1043 O O . LEU A 1 131 ? 23.987 0.790 -25.329 1.00 98.19 131 LEU A O 1
ATOM 1047 N N . GLU A 1 132 ? 23.333 -0.843 -23.938 1.00 98.06 132 GLU A N 1
ATOM 1048 C CA . GLU A 1 132 ? 24.550 -1.646 -24.100 1.00 98.06 132 GLU A CA 1
ATOM 1049 C C . GLU A 1 132 ? 24.674 -2.188 -25.537 1.00 98.06 132 GLU A C 1
ATOM 1051 O O . GLU A 1 132 ? 25.754 -2.131 -26.129 1.00 98.06 132 GLU A O 1
ATOM 1056 N N . SER A 1 133 ? 23.567 -2.653 -26.129 1.00 98.06 133 SER A N 1
ATOM 1057 C CA . SER A 1 133 ? 23.520 -3.117 -27.521 1.00 98.06 133 SER A CA 1
ATOM 1058 C C . SER A 1 133 ? 23.847 -1.996 -28.512 1.00 98.06 133 SER A C 1
ATOM 1060 O O . SER A 1 133 ? 24.750 -2.155 -29.329 1.00 98.06 133 SER A O 1
ATOM 1062 N N . LEU A 1 134 ? 23.190 -0.836 -28.393 1.00 98.00 134 LEU A N 1
ATOM 1063 C CA . LEU A 1 134 ? 23.445 0.341 -29.233 1.00 98.00 134 LEU A CA 1
ATOM 1064 C C . LEU A 1 134 ? 24.879 0.869 -29.079 1.00 98.00 134 LEU A C 1
ATOM 1066 O O . LEU A 1 134 ? 25.467 1.357 -30.042 1.00 98.00 134 LEU A O 1
ATOM 1070 N N . THR A 1 135 ? 25.472 0.752 -27.886 1.00 97.88 135 THR A N 1
ATOM 1071 C CA . THR A 1 135 ? 26.878 1.124 -27.659 1.00 97.88 135 THR A CA 1
ATOM 1072 C C . THR A 1 135 ? 27.821 0.182 -28.412 1.00 97.88 135 THR A C 1
ATOM 1074 O O . THR A 1 135 ? 28.707 0.653 -29.125 1.00 97.88 135 THR A O 1
ATOM 1077 N N . LYS A 1 136 ? 27.594 -1.137 -28.335 1.00 98.12 136 LYS A N 1
ATOM 1078 C CA . LYS A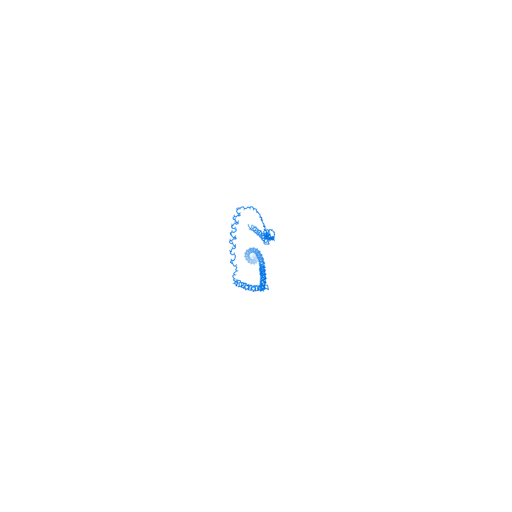 1 136 ? 28.368 -2.143 -29.087 1.00 98.12 136 LYS A CA 1
ATOM 1079 C C . LYS A 1 136 ? 28.209 -1.982 -30.600 1.00 98.12 136 LYS A C 1
ATOM 1081 O O . LYS A 1 136 ? 29.199 -2.053 -31.321 1.00 98.12 136 LYS A O 1
ATOM 1086 N N . GLU A 1 137 ? 26.992 -1.730 -31.076 1.00 97.81 137 GLU A N 1
ATOM 1087 C CA . GLU A 1 137 ? 26.696 -1.483 -32.491 1.00 97.81 137 GLU A CA 1
ATOM 1088 C C . GLU A 1 137 ? 27.407 -0.223 -33.001 1.00 97.81 137 GLU A C 1
ATOM 1090 O O . GLU A 1 137 ? 28.094 -0.271 -34.023 1.00 97.81 137 GLU A O 1
ATOM 1095 N N . LYS A 1 138 ? 27.326 0.886 -32.254 1.00 98.44 138 LYS A N 1
ATOM 1096 C CA . LYS A 1 138 ? 28.046 2.134 -32.541 1.00 98.44 138 LYS A CA 1
ATOM 1097 C C . LYS A 1 138 ? 29.555 1.915 -32.623 1.00 98.44 138 LYS A C 1
ATOM 1099 O O . LYS A 1 138 ? 30.183 2.386 -33.571 1.00 98.44 138 LYS A O 1
ATOM 1104 N N . ASP A 1 139 ? 30.144 1.236 -31.644 1.00 98.06 139 ASP A N 1
ATOM 1105 C CA . ASP A 1 139 ? 31.597 1.070 -31.581 1.00 98.06 139 ASP A CA 1
ATOM 1106 C C . ASP A 1 139 ? 32.098 0.068 -32.641 1.00 98.06 139 ASP A C 1
ATOM 1108 O O . ASP A 1 139 ? 33.114 0.328 -33.285 1.00 98.06 139 ASP A O 1
ATOM 1112 N N . SER A 1 140 ? 31.332 -0.989 -32.944 1.00 98.25 140 SER A N 1
ATOM 1113 C CA . SER A 1 140 ? 31.591 -1.889 -34.080 1.00 98.25 140 SER A CA 1
ATOM 1114 C C . SER A 1 140 ? 31.455 -1.177 -35.433 1.00 98.25 140 SER A C 1
ATOM 1116 O O . SER A 1 140 ? 32.243 -1.422 -36.346 1.00 98.25 140 SER A O 1
ATOM 1118 N N . THR A 1 141 ? 30.475 -0.282 -35.577 1.00 97.88 141 THR A N 1
ATOM 1119 C CA . THR A 1 141 ? 30.277 0.535 -36.787 1.00 97.88 141 THR A CA 1
ATOM 1120 C C . THR A 1 141 ? 31.426 1.526 -36.968 1.00 97.88 141 THR A C 1
ATOM 1122 O O . THR A 1 141 ? 31.945 1.682 -38.072 1.00 97.88 141 THR A O 1
ATOM 1125 N N . LYS A 1 142 ? 31.883 2.154 -35.877 1.00 98.38 142 LYS A N 1
ATOM 1126 C CA . LYS A 1 142 ? 33.072 3.012 -35.864 1.00 98.38 142 LYS A CA 1
ATOM 1127 C C . LYS A 1 142 ? 34.318 2.238 -36.306 1.00 98.38 142 LYS A C 1
ATOM 1129 O O . LYS A 1 142 ? 35.003 2.686 -37.220 1.00 98.38 142 LYS A O 1
ATOM 1134 N N . GLU A 1 143 ? 34.573 1.069 -35.715 1.00 98.25 143 GLU A N 1
ATOM 1135 C CA . GLU A 1 143 ? 35.714 0.215 -36.072 1.00 98.25 143 GLU A CA 1
ATOM 1136 C C . GLU A 1 143 ? 35.659 -0.228 -37.548 1.00 98.25 143 GLU A C 1
ATOM 1138 O O . GLU A 1 143 ? 36.685 -0.263 -38.229 1.00 98.25 143 GLU A O 1
ATOM 1143 N N . HIS A 1 144 ? 34.464 -0.521 -38.073 1.00 98.06 144 HIS A N 1
ATOM 1144 C CA . HIS A 1 144 ? 34.264 -0.845 -39.486 1.00 98.06 144 HIS A CA 1
ATOM 1145 C C . HIS A 1 144 ? 34.648 0.323 -40.410 1.00 98.06 144 HIS A C 1
ATOM 1147 O O . HIS A 1 144 ? 35.412 0.119 -41.354 1.00 98.06 144 HIS A O 1
ATOM 1153 N N . TYR A 1 145 ? 34.185 1.546 -40.125 1.00 98.25 145 TYR A N 1
ATOM 1154 C CA . TYR A 1 145 ? 34.545 2.723 -40.924 1.00 98.25 145 TYR A CA 1
ATOM 1155 C C . TYR A 1 145 ? 36.023 3.112 -40.791 1.00 98.25 145 TYR A C 1
ATOM 1157 O O . TYR A 1 145 ? 36.629 3.497 -41.787 1.00 98.25 145 TYR A O 1
ATOM 1165 N N . GLU A 1 146 ? 36.636 2.956 -39.614 1.00 98.00 146 GLU A N 1
ATOM 1166 C CA . GLU A 1 146 ? 38.081 3.167 -39.436 1.00 98.00 146 GLU A CA 1
ATOM 1167 C C . GLU A 1 146 ? 38.897 2.170 -40.283 1.00 98.00 146 GLU A C 1
ATOM 1169 O O . GLU A 1 146 ? 39.813 2.577 -40.997 1.00 98.00 146 GLU A O 1
ATOM 1174 N N . LYS A 1 147 ? 38.500 0.888 -40.320 1.00 98.00 147 LYS A N 1
ATOM 1175 C CA . LYS A 1 147 ? 39.097 -0.140 -41.200 1.00 98.00 147 LYS A CA 1
ATOM 1176 C C . LYS A 1 147 ? 38.806 0.054 -42.691 1.00 98.00 147 LYS A C 1
ATOM 1178 O O . LYS A 1 147 ? 39.511 -0.517 -43.524 1.00 98.00 147 LYS A O 1
ATOM 1183 N N . LEU A 1 148 ? 37.739 0.763 -43.058 1.00 98.00 148 LEU A N 1
ATOM 1184 C CA . LEU A 1 148 ? 37.438 1.089 -44.454 1.00 98.00 148 LEU A CA 1
ATOM 1185 C C . LEU A 1 148 ? 38.275 2.283 -44.927 1.00 98.00 148 LEU A C 1
ATOM 1187 O O . LEU A 1 148 ? 38.867 2.218 -46.001 1.00 98.00 148 LEU A O 1
ATOM 1191 N N . LEU A 1 149 ? 38.381 3.320 -44.092 1.00 98.12 149 LEU A N 1
ATOM 1192 C CA . LEU A 1 149 ? 39.206 4.498 -44.350 1.00 98.12 149 LEU A CA 1
ATOM 1193 C C . LEU A 1 149 ? 40.689 4.137 -44.501 1.00 98.12 149 LEU A C 1
ATOM 1195 O O . LEU A 1 149 ? 41.342 4.652 -45.405 1.00 98.12 149 LEU A O 1
ATOM 1199 N N . GLU A 1 150 ? 41.210 3.244 -43.654 1.00 98.19 150 GLU A N 1
ATOM 1200 C CA . GLU A 1 150 ? 42.609 2.817 -43.755 1.00 98.19 150 GLU A CA 1
ATOM 1201 C C . GLU A 1 150 ? 42.873 2.029 -45.045 1.00 98.19 150 GLU A C 1
ATOM 1203 O O . GLU A 1 150 ? 43.834 2.321 -45.746 1.00 98.19 150 GLU A O 1
ATOM 1208 N N . ARG A 1 151 ? 41.960 1.136 -45.450 1.00 97.88 151 ARG A N 1
ATOM 1209 C CA . ARG A 1 151 ? 42.083 0.401 -46.721 1.00 97.88 151 ARG A CA 1
ATOM 1210 C C . ARG A 1 151 ? 42.086 1.319 -47.945 1.00 97.88 151 ARG A C 1
ATOM 1212 O O . ARG A 1 151 ? 42.817 1.053 -48.893 1.00 97.88 151 ARG A O 1
ATOM 1219 N N . GLU A 1 152 ? 41.288 2.388 -47.954 1.00 96.88 152 GLU A N 1
ATOM 1220 C CA . GLU A 1 152 ? 41.340 3.358 -49.059 1.00 96.88 152 GLU A CA 1
ATOM 1221 C C . GLU A 1 152 ? 42.621 4.203 -49.046 1.00 96.88 152 GLU A C 1
ATOM 1223 O O . GLU A 1 152 ? 43.074 4.603 -50.116 1.00 96.88 152 GLU A O 1
ATOM 1228 N N . ARG A 1 153 ? 43.253 4.429 -47.882 1.00 97.62 153 ARG A N 1
ATOM 1229 C CA . ARG A 1 153 ? 44.608 5.010 -47.821 1.00 97.62 153 ARG A CA 1
ATOM 1230 C C . ARG A 1 153 ? 45.641 4.048 -48.393 1.00 97.62 153 ARG A C 1
ATOM 1232 O O . ARG A 1 153 ? 46.351 4.438 -49.310 1.00 97.62 153 ARG A O 1
ATOM 1239 N N . GLU A 1 154 ? 45.665 2.799 -47.924 1.00 97.81 154 GLU A N 1
ATOM 1240 C CA . GLU A 1 154 ? 46.564 1.748 -48.426 1.00 97.81 154 GLU A CA 1
ATOM 1241 C C . GLU A 1 154 ? 46.457 1.615 -49.954 1.00 97.81 154 GLU A C 1
ATOM 1243 O O . GLU A 1 154 ? 47.467 1.650 -50.655 1.00 97.81 154 GLU A O 1
ATOM 1248 N N . GLN A 1 155 ? 45.234 1.555 -50.495 1.00 97.31 155 GLN A N 1
ATOM 1249 C CA . GLN A 1 155 ? 45.028 1.499 -51.943 1.00 97.31 155 GLN A CA 1
ATOM 1250 C C . GLN A 1 155 ? 45.391 2.807 -52.660 1.00 97.31 155 GLN A C 1
ATOM 1252 O O . GLN A 1 155 ? 45.882 2.756 -53.785 1.00 97.31 155 GLN A O 1
ATOM 1257 N N . ALA A 1 156 ? 45.157 3.985 -52.074 1.00 96.88 156 ALA A N 1
ATOM 1258 C CA . ALA A 1 156 ? 45.583 5.247 -52.680 1.00 96.88 156 ALA A CA 1
ATOM 1259 C C . ALA A 1 156 ? 47.116 5.349 -52.753 1.00 96.88 156 ALA A C 1
ATOM 1261 O O . ALA A 1 156 ? 47.646 5.721 -53.800 1.00 96.88 156 ALA A O 1
ATOM 1262 N N . GLU A 1 157 ? 47.818 4.950 -51.691 1.00 97.31 157 GLU A N 1
ATOM 1263 C CA . GLU A 1 157 ? 49.280 4.887 -51.635 1.00 97.31 157 GLU A CA 1
ATOM 1264 C C . GLU A 1 157 ? 49.845 3.834 -52.603 1.00 97.31 157 GLU A C 1
ATOM 1266 O O . GLU A 1 157 ? 50.824 4.114 -53.295 1.00 97.31 157 GLU A O 1
ATOM 1271 N N . GLU A 1 158 ? 49.209 2.665 -52.741 1.00 97.19 158 GLU A N 1
ATOM 1272 C CA . GLU A 1 158 ? 49.592 1.644 -53.728 1.00 97.19 158 GLU A CA 1
ATOM 1273 C C . GLU A 1 158 ? 49.403 2.139 -55.173 1.00 97.19 158 GLU A C 1
ATOM 1275 O O . GLU A 1 158 ? 50.317 2.014 -55.996 1.00 97.19 158 GLU A O 1
ATOM 1280 N N . ARG A 1 159 ? 48.258 2.769 -55.483 1.00 96.62 159 ARG A N 1
ATOM 1281 C CA . ARG A 1 159 ? 47.995 3.401 -56.791 1.00 96.62 159 ARG A CA 1
ATOM 1282 C C . ARG A 1 159 ? 49.035 4.495 -57.081 1.00 96.62 159 ARG A C 1
ATOM 1284 O O . ARG A 1 159 ? 49.592 4.532 -58.178 1.00 96.62 159 ARG A O 1
ATOM 1291 N N . GLU A 1 160 ? 49.342 5.360 -56.109 1.00 97.00 160 GLU A N 1
ATOM 1292 C CA . GLU A 1 160 ? 50.357 6.416 -56.242 1.00 97.00 160 GLU A CA 1
ATOM 1293 C C . GLU A 1 160 ? 51.767 5.837 -56.445 1.00 97.00 160 GLU A C 1
ATOM 1295 O O . GLU A 1 160 ? 52.511 6.306 -57.310 1.00 97.00 160 GLU A O 1
ATOM 1300 N N . TYR A 1 161 ? 52.131 4.791 -55.699 1.00 97.56 161 TYR A N 1
ATOM 1301 C CA . TYR A 1 161 ? 53.408 4.094 -55.842 1.00 97.56 161 TYR A CA 1
ATOM 1302 C C . TYR A 1 161 ? 53.546 3.422 -57.215 1.00 97.56 161 TYR A C 1
ATOM 1304 O O . TYR A 1 161 ? 54.588 3.571 -57.859 1.00 97.56 161 TYR A O 1
ATOM 1312 N N . SER A 1 162 ? 52.500 2.745 -57.705 1.00 97.50 162 SER A N 1
ATOM 1313 C CA . SER A 1 162 ? 52.504 2.136 -59.042 1.00 97.50 162 SER A CA 1
ATOM 1314 C C . SER A 1 162 ? 52.662 3.193 -60.135 1.00 97.50 162 SER A C 1
ATOM 1316 O O . SER A 1 162 ? 53.542 3.060 -60.984 1.00 97.50 162 SER A O 1
ATOM 1318 N N . MET A 1 163 ? 51.904 4.296 -60.067 1.00 96.50 163 MET A N 1
ATOM 1319 C CA . MET A 1 163 ? 52.053 5.409 -61.013 1.00 96.50 163 MET A CA 1
ATOM 1320 C C . MET A 1 163 ? 53.467 6.004 -60.975 1.00 96.50 163 MET A C 1
ATOM 1322 O O . MET A 1 163 ? 54.082 6.174 -62.025 1.00 96.50 163 MET A O 1
ATOM 1326 N N . LYS A 1 164 ? 54.035 6.271 -59.789 1.00 97.25 164 LYS A N 1
ATOM 1327 C CA . LYS A 1 164 ? 55.423 6.757 -59.652 1.00 97.25 164 LYS A CA 1
ATOM 1328 C C . LYS A 1 164 ? 56.440 5.791 -60.260 1.00 97.25 164 LYS A C 1
ATOM 1330 O O . LYS A 1 164 ? 57.371 6.234 -60.930 1.00 97.25 164 LYS A O 1
ATOM 1335 N N . LYS A 1 165 ? 56.260 4.484 -60.054 1.00 97.69 165 LYS A N 1
ATOM 1336 C CA . LYS A 1 165 ? 57.120 3.436 -60.618 1.00 97.69 165 LYS A CA 1
ATOM 1337 C C . LYS A 1 165 ? 57.025 3.388 -62.145 1.00 97.69 165 LYS A C 1
ATOM 1339 O O . LYS A 1 165 ? 58.056 3.326 -62.807 1.00 97.69 165 LYS A O 1
ATOM 1344 N N . GLU A 1 166 ? 55.822 3.472 -62.708 1.00 96.38 166 GLU A N 1
ATOM 1345 C CA . GLU A 1 166 ? 55.620 3.558 -64.158 1.00 96.38 166 GLU A CA 1
ATOM 1346 C C . GLU A 1 166 ? 56.218 4.829 -64.763 1.00 96.38 166 GLU A C 1
ATOM 1348 O O . GLU A 1 166 ? 56.901 4.747 -65.782 1.00 96.38 166 GLU A O 1
ATOM 1353 N N . PHE A 1 167 ? 55.994 5.994 -64.147 1.00 95.81 167 PHE A N 1
ATOM 1354 C CA . PHE A 1 167 ? 56.579 7.254 -64.607 1.00 95.81 167 PHE A CA 1
ATOM 1355 C C . PHE A 1 167 ? 58.106 7.223 -64.537 1.00 95.81 167 PHE A C 1
ATOM 1357 O O . PHE A 1 167 ? 58.748 7.649 -65.490 1.00 95.81 167 PHE A O 1
ATOM 1364 N N . SER A 1 168 ? 58.696 6.663 -63.475 1.00 96.62 168 SER A N 1
ATOM 1365 C CA . SER A 1 168 ? 60.149 6.474 -63.393 1.00 96.62 168 SER A CA 1
ATOM 1366 C C . SER A 1 168 ? 60.662 5.501 -64.457 1.00 96.62 168 SER A C 1
ATOM 1368 O O . SER A 1 168 ? 61.702 5.761 -65.046 1.00 96.62 168 SER A O 1
ATOM 1370 N N . SER A 1 169 ? 59.941 4.413 -64.747 1.00 96.31 169 SER A N 1
ATOM 1371 C CA . SER A 1 169 ? 60.335 3.474 -65.807 1.00 96.31 169 SER A CA 1
ATOM 1372 C C . SER A 1 169 ? 60.297 4.131 -67.189 1.00 96.31 169 SER A C 1
ATOM 1374 O O . SER A 1 169 ? 61.233 3.963 -67.961 1.00 96.31 169 SER A O 1
ATOM 1376 N N . LYS A 1 170 ? 59.247 4.910 -67.482 1.00 96.69 170 LYS A N 1
ATOM 1377 C CA . LYS A 1 170 ? 59.091 5.660 -68.740 1.00 96.69 170 LYS A CA 1
ATOM 1378 C C . LYS A 1 170 ? 60.111 6.800 -68.859 1.00 96.69 170 LYS A C 1
ATOM 1380 O O . LYS A 1 170 ? 60.581 7.071 -69.956 1.00 96.69 170 LYS A O 1
ATOM 1385 N N . LEU A 1 171 ? 60.480 7.447 -67.749 1.00 96.69 171 LEU A N 1
ATOM 1386 C CA . LEU A 1 171 ? 61.545 8.453 -67.724 1.00 96.69 171 LEU A CA 1
ATOM 1387 C C . LEU A 1 171 ? 62.896 7.819 -68.072 1.00 96.69 171 LEU A C 1
ATOM 1389 O O . LEU A 1 171 ? 63.557 8.293 -68.989 1.00 96.69 171 LEU A O 1
ATOM 1393 N N . ASN A 1 172 ? 63.257 6.716 -67.407 1.00 95.44 172 ASN A N 1
ATOM 1394 C CA . ASN A 1 172 ? 64.488 5.979 -67.693 1.00 95.44 172 ASN A CA 1
ATOM 1395 C C . ASN A 1 172 ? 64.530 5.498 -69.154 1.00 95.44 172 ASN A C 1
ATOM 1397 O O . ASN A 1 172 ? 65.552 5.646 -69.808 1.00 95.44 172 ASN A O 1
ATOM 1401 N N . GLU A 1 173 ? 63.418 4.982 -69.690 1.00 95.75 173 GLU A N 1
ATOM 1402 C CA . GLU A 1 173 ? 63.320 4.563 -71.095 1.00 95.75 173 GLU A CA 1
ATOM 1403 C C . GLU A 1 173 ? 63.546 5.741 -72.064 1.00 95.75 173 GLU A C 1
ATOM 1405 O O . GLU A 1 173 ? 64.260 5.604 -73.054 1.00 95.75 173 GLU A O 1
ATOM 1410 N N . ILE A 1 174 ? 62.998 6.925 -71.765 1.00 95.81 174 ILE A N 1
ATOM 1411 C CA . ILE A 1 174 ? 63.228 8.146 -72.554 1.00 95.81 174 ILE A CA 1
ATOM 1412 C C . ILE A 1 174 ? 64.681 8.632 -72.424 1.00 95.81 174 ILE A C 1
ATOM 1414 O O . ILE A 1 174 ? 65.256 9.091 -73.410 1.00 95.81 174 ILE A O 1
ATOM 1418 N N . GLU A 1 175 ? 65.304 8.511 -71.249 1.00 94.56 175 GLU A N 1
ATOM 1419 C CA . GLU A 1 175 ? 66.728 8.815 -71.051 1.00 94.56 175 GLU A CA 1
ATOM 1420 C C . GLU A 1 175 ? 67.631 7.827 -71.811 1.00 94.56 175 GLU A C 1
ATOM 1422 O O . GLU A 1 175 ? 68.590 8.250 -72.456 1.00 94.56 175 GLU A O 1
ATOM 1427 N N . GLU A 1 176 ? 67.310 6.531 -71.821 1.00 94.88 176 GLU A N 1
ATOM 1428 C CA . GLU A 1 176 ? 67.992 5.504 -72.621 1.00 94.88 176 GLU A CA 1
ATOM 1429 C C . GLU A 1 176 ? 67.830 5.757 -74.128 1.00 94.88 176 GLU A C 1
ATOM 1431 O O . GLU A 1 176 ? 68.818 5.711 -74.863 1.00 94.88 176 GLU A O 1
ATOM 1436 N N . GLN A 1 177 ? 66.625 6.102 -74.597 1.00 94.81 177 GLN A N 1
ATOM 1437 C CA . GLN A 1 177 ? 66.373 6.485 -75.992 1.00 94.81 177 GLN A CA 1
ATOM 1438 C C . GLN A 1 177 ? 67.131 7.765 -76.380 1.00 94.81 177 GLN A C 1
ATOM 1440 O O . GLN A 1 177 ? 67.747 7.811 -77.446 1.00 94.81 177 GLN A O 1
ATOM 1445 N N . TYR A 1 178 ? 67.141 8.788 -75.518 1.00 94.69 178 TYR A N 1
ATOM 1446 C CA . TYR A 1 178 ? 67.879 10.034 -75.744 1.00 94.69 178 TYR A CA 1
ATOM 1447 C C . TYR A 1 178 ? 69.392 9.798 -75.794 1.00 94.69 178 TYR A C 1
ATOM 1449 O O . TYR A 1 178 ? 70.055 10.293 -76.703 1.00 94.69 178 TYR A O 1
ATOM 1457 N N . ASN A 1 179 ? 69.939 9.015 -74.860 1.00 93.25 179 ASN A N 1
ATOM 1458 C CA . ASN A 1 179 ? 71.359 8.672 -74.848 1.00 93.25 179 ASN A CA 1
ATOM 1459 C C . ASN A 1 179 ? 71.735 7.822 -76.070 1.00 93.25 179 ASN A C 1
ATOM 1461 O O . ASN A 1 179 ? 72.723 8.133 -76.723 1.00 93.25 179 ASN A O 1
ATOM 1465 N N . SER A 1 180 ? 70.911 6.845 -76.460 1.00 92.56 180 SER A N 1
ATOM 1466 C CA . SER A 1 180 ? 71.130 6.033 -77.671 1.00 92.56 180 SER A CA 1
ATOM 1467 C C . SER A 1 180 ? 71.098 6.877 -78.951 1.00 92.56 180 SER A C 1
ATOM 1469 O O . SER A 1 180 ? 71.937 6.712 -79.836 1.00 92.56 180 SER A O 1
ATOM 1471 N N . LEU A 1 181 ? 70.153 7.820 -79.052 1.00 91.94 181 LEU A N 1
ATOM 1472 C CA . LEU A 1 181 ? 70.069 8.759 -80.172 1.00 91.94 181 LEU A CA 1
ATOM 1473 C C . LEU A 1 181 ? 71.263 9.721 -80.189 1.00 91.94 181 LEU A C 1
ATOM 1475 O O . LEU A 1 181 ? 71.788 10.022 -81.258 1.00 91.94 181 LEU A O 1
ATOM 1479 N N . ARG A 1 182 ? 71.718 10.177 -79.017 1.00 90.69 182 ARG A N 1
ATOM 1480 C CA . ARG A 1 182 ? 72.915 11.011 -78.872 1.00 90.69 182 ARG A CA 1
ATOM 1481 C C . ARG A 1 182 ? 74.185 10.250 -79.252 1.00 90.69 182 ARG A C 1
ATOM 1483 O O . ARG A 1 182 ? 74.993 10.807 -79.980 1.00 90.69 182 ARG A O 1
ATOM 1490 N N . GLU A 1 183 ? 74.351 8.999 -78.830 1.00 87.25 183 GLU A N 1
ATOM 1491 C CA . GLU A 1 183 ? 75.476 8.148 -79.241 1.00 87.25 183 GLU A CA 1
ATOM 1492 C C . GLU A 1 183 ? 75.466 7.902 -80.755 1.00 87.25 183 GLU A C 1
ATOM 1494 O O . GLU A 1 183 ? 76.508 7.999 -81.400 1.00 87.25 183 GLU A O 1
ATOM 1499 N N . HIS A 1 184 ? 74.292 7.678 -81.358 1.00 84.62 184 HIS A N 1
ATOM 1500 C CA . HIS A 1 184 ? 74.156 7.600 -82.814 1.00 84.62 184 HIS A CA 1
ATOM 1501 C C . HIS A 1 184 ? 74.490 8.941 -83.497 1.00 84.62 184 HIS A C 1
ATOM 1503 O O . HIS A 1 184 ? 75.081 8.946 -84.581 1.00 84.62 184 HIS A O 1
ATOM 1509 N N . LEU A 1 185 ? 74.134 10.081 -82.897 1.00 80.00 185 LEU A N 1
ATOM 1510 C CA . LEU A 1 185 ? 74.475 11.400 -83.432 1.00 80.00 185 LEU A CA 1
ATOM 1511 C C . LEU A 1 185 ? 75.983 11.661 -83.335 1.00 80.00 185 LEU A C 1
ATOM 1513 O O . LEU A 1 185 ? 76.587 12.005 -84.340 1.00 80.00 185 LEU A O 1
ATOM 1517 N N . GLU A 1 186 ? 76.610 11.415 -82.183 1.00 79.38 186 GLU A N 1
ATOM 1518 C CA . GLU A 1 186 ? 78.058 11.565 -81.976 1.00 79.38 186 GLU A CA 1
ATOM 1519 C C . GLU A 1 186 ? 78.859 10.601 -82.870 1.00 79.38 186 GLU A C 1
ATOM 1521 O O . GLU A 1 186 ? 79.879 10.991 -83.438 1.00 79.38 186 GLU A O 1
ATOM 1526 N N . ALA A 1 187 ? 78.366 9.377 -83.098 1.00 72.94 187 ALA A N 1
ATOM 1527 C CA . ALA A 1 187 ? 78.925 8.459 -84.090 1.00 72.94 187 ALA A CA 1
ATOM 1528 C C . ALA A 1 187 ? 78.783 8.994 -85.529 1.00 72.94 187 ALA A C 1
ATOM 1530 O O . ALA A 1 187 ? 79.718 8.871 -86.322 1.00 72.94 187 ALA A O 1
ATOM 1531 N N . SER A 1 188 ? 77.651 9.623 -85.865 1.00 63.50 188 SER A N 1
ATOM 1532 C CA . SER A 1 188 ? 77.402 10.235 -87.179 1.00 63.50 188 SER A CA 1
ATOM 1533 C C . SER A 1 188 ? 78.109 11.583 -87.388 1.00 63.50 188 SER A C 1
ATOM 1535 O O . SER A 1 188 ? 78.302 11.980 -88.536 1.00 63.50 188 SER A O 1
ATOM 1537 N N . GLU A 1 189 ? 78.483 12.285 -86.316 1.00 54.47 189 GLU A N 1
ATOM 1538 C CA . GLU A 1 189 ? 79.311 13.498 -86.340 1.00 54.47 189 GLU A CA 1
ATOM 1539 C C . GLU A 1 189 ? 80.812 13.183 -86.382 1.00 54.47 189 GLU A C 1
ATOM 1541 O O . GLU A 1 189 ? 81.620 14.073 -86.669 1.00 54.47 189 GLU A O 1
ATOM 1546 N N . THR A 1 190 ? 81.220 11.919 -86.189 1.00 54.84 190 THR A N 1
ATOM 1547 C CA . THR A 1 190 ? 82.564 11.525 -86.617 1.00 54.84 190 THR A CA 1
ATOM 1548 C C . THR A 1 190 ? 82.697 11.782 -88.118 1.00 54.84 190 THR A C 1
ATOM 1550 O O . THR A 1 190 ? 81.850 11.383 -88.919 1.00 54.84 190 THR A O 1
ATOM 1553 N N . PHE A 1 191 ? 83.777 12.458 -88.521 1.00 54.12 191 PHE A N 1
ATOM 1554 C CA . PHE A 1 191 ? 84.147 12.582 -89.930 1.00 54.12 191 PHE A CA 1
ATOM 1555 C C . PHE A 1 191 ? 84.493 11.185 -90.454 1.00 54.12 191 PHE A C 1
ATOM 1557 O O . PHE A 1 191 ? 85.642 10.746 -90.387 1.00 54.12 191 PHE A O 1
ATOM 1564 N N . GLY A 1 192 ? 83.472 10.466 -90.924 1.00 61.91 192 GLY A N 1
ATOM 1565 C CA . GLY A 1 192 ? 83.607 9.093 -91.387 1.00 61.91 192 GLY A CA 1
ATOM 1566 C C . GLY A 1 192 ? 84.678 8.979 -92.476 1.00 61.91 192 GLY A C 1
ATOM 1567 O O . GLY A 1 192 ? 84.885 9.929 -93.237 1.00 61.91 192 GLY A O 1
ATOM 1568 N N . PRO A 1 193 ? 85.346 7.819 -92.609 1.00 63.03 193 PRO A N 1
ATOM 1569 C CA . PRO A 1 193 ? 86.457 7.645 -93.547 1.00 63.03 193 PRO A CA 1
ATOM 1570 C C . PRO A 1 193 ? 86.063 7.899 -95.011 1.00 63.03 193 PRO A C 1
ATOM 1572 O O . PRO A 1 193 ? 86.929 8.122 -95.849 1.00 63.03 193 PRO A O 1
ATOM 1575 N N . GLU A 1 194 ? 84.770 7.880 -95.327 1.00 65.88 194 GLU A N 1
ATOM 1576 C CA . GLU A 1 194 ? 84.210 8.251 -96.627 1.00 65.88 194 GLU A CA 1
ATOM 1577 C C . GLU A 1 194 ? 84.132 9.777 -96.827 1.00 65.88 194 GLU A C 1
ATOM 1579 O O . GLU A 1 194 ? 84.561 10.270 -97.865 1.00 65.88 194 GLU A O 1
ATOM 1584 N N . ASN A 1 195 ? 83.730 10.548 -95.808 1.00 66.75 195 ASN A N 1
ATOM 1585 C CA . ASN A 1 195 ? 83.794 12.018 -95.833 1.00 66.75 195 ASN A CA 1
ATOM 1586 C C . ASN A 1 195 ? 85.239 12.542 -95.858 1.00 66.75 195 ASN A C 1
ATOM 1588 O O . ASN A 1 195 ? 85.501 13.568 -96.481 1.00 66.75 195 ASN A O 1
ATOM 1592 N N . VAL A 1 196 ? 86.183 11.840 -95.217 1.00 70.25 196 VAL A N 1
ATOM 1593 C CA . VAL A 1 196 ? 87.618 12.165 -95.311 1.00 70.25 196 VAL A CA 1
ATOM 1594 C C . VAL A 1 196 ? 88.126 11.943 -96.739 1.00 70.25 196 VAL A C 1
ATOM 1596 O O . VAL A 1 196 ? 88.701 12.862 -97.314 1.00 70.25 196 VAL A O 1
ATOM 1599 N N . LYS A 1 197 ? 87.828 10.788 -97.353 1.00 74.31 197 LYS A N 1
ATOM 1600 C CA . LYS A 1 197 ? 88.174 10.509 -98.759 1.00 74.31 197 LYS A CA 1
ATOM 1601 C C . LYS A 1 197 ? 87.551 11.504 -99.733 1.00 74.31 197 LYS A C 1
ATOM 1603 O O . LYS A 1 197 ? 88.237 11.954 -100.638 1.00 74.31 197 LYS A O 1
ATOM 1608 N N . LEU A 1 198 ? 86.285 11.879 -99.541 1.00 76.19 198 LEU A N 1
ATOM 1609 C CA . LEU A 1 198 ? 85.629 12.900 -100.364 1.00 76.19 198 LEU A CA 1
ATOM 1610 C C . LEU A 1 198 ? 86.318 14.267 -100.227 1.00 76.19 198 LEU A C 1
ATOM 1612 O O . LEU A 1 198 ? 86.405 15.002 -101.205 1.00 76.19 198 LEU A O 1
ATOM 1616 N N . TRP A 1 199 ? 86.862 14.602 -99.053 1.00 77.50 199 TRP A N 1
ATOM 1617 C CA . TRP A 1 199 ? 87.693 15.797 -98.875 1.00 77.50 199 TRP A CA 1
ATOM 1618 C C . TRP A 1 199 ? 89.051 15.689 -99.584 1.00 77.50 199 TRP A C 1
ATOM 1620 O O . TRP A 1 199 ? 89.470 16.646 -100.233 1.00 77.50 199 TRP A O 1
ATOM 1630 N N . GLU A 1 200 ? 89.719 14.535 -99.503 1.00 80.50 200 GLU A N 1
ATOM 1631 C CA . GLU A 1 200 ? 90.971 14.258 -100.225 1.00 80.50 200 GLU A CA 1
ATOM 1632 C C . GLU A 1 200 ? 90.765 14.304 -101.753 1.00 80.50 200 GLU A C 1
ATOM 1634 O O . GLU A 1 200 ? 91.575 14.891 -102.471 1.00 80.50 200 GLU A O 1
ATOM 1639 N N . GLU A 1 201 ? 89.651 13.762 -102.249 1.00 82.81 201 GLU A N 1
ATOM 1640 C CA . GLU A 1 201 ? 89.254 13.792 -103.660 1.00 82.81 201 GLU A CA 1
ATOM 1641 C C . GLU A 1 201 ? 88.890 15.212 -104.119 1.00 82.81 201 GLU A C 1
ATOM 1643 O O . GLU A 1 201 ? 89.370 15.655 -105.160 1.00 82.81 201 GLU A O 1
ATOM 1648 N N . ILE A 1 202 ? 88.135 15.980 -103.322 1.00 82.44 202 ILE A N 1
ATOM 1649 C CA . ILE A 1 202 ? 87.851 17.399 -103.597 1.00 82.44 202 ILE A CA 1
ATOM 1650 C C . ILE A 1 202 ? 89.143 18.221 -103.673 1.00 82.44 202 ILE A C 1
ATOM 1652 O O . ILE A 1 202 ? 89.270 19.067 -104.560 1.00 82.44 202 ILE A O 1
ATOM 1656 N N . GLU A 1 203 ? 90.111 17.991 -102.784 1.00 84.38 203 GLU A N 1
ATOM 1657 C CA . GLU A 1 203 ? 91.374 18.735 -102.796 1.00 84.38 203 GLU A CA 1
ATOM 1658 C C . GLU A 1 203 ? 92.302 18.279 -103.942 1.00 84.38 203 GLU A C 1
ATOM 1660 O O . GLU A 1 203 ? 92.979 19.106 -104.558 1.00 84.38 203 GLU A O 1
ATOM 1665 N N . SER A 1 204 ? 92.253 16.999 -104.334 1.00 83.81 204 SER A N 1
ATOM 1666 C CA . SER A 1 204 ? 92.922 16.496 -105.542 1.00 83.81 204 SER A CA 1
ATOM 1667 C C . SER A 1 204 ? 92.325 17.094 -106.824 1.00 83.81 204 SER A C 1
ATOM 1669 O O . SER A 1 204 ? 93.072 17.630 -107.644 1.00 83.81 204 SER A O 1
ATOM 1671 N N . LEU A 1 205 ? 90.994 17.120 -106.956 1.00 85.44 205 LEU A N 1
ATOM 1672 C CA . LEU A 1 205 ? 90.276 17.750 -108.072 1.00 85.44 205 LEU A CA 1
ATOM 1673 C C . LEU A 1 205 ? 90.484 19.272 -108.116 1.00 85.44 205 LEU A C 1
ATOM 1675 O O . LEU A 1 205 ? 90.516 19.867 -109.193 1.00 85.44 205 LEU A O 1
ATOM 1679 N N . ARG A 1 206 ? 90.667 19.928 -106.962 1.00 84.94 206 ARG A N 1
ATOM 1680 C CA . ARG A 1 206 ? 91.088 21.338 -106.898 1.00 84.94 206 ARG A CA 1
ATOM 1681 C C . ARG A 1 206 ? 92.500 21.529 -107.438 1.00 84.94 206 ARG A C 1
ATOM 1683 O O . ARG A 1 206 ? 92.702 22.448 -108.228 1.00 84.94 206 ARG A O 1
ATOM 1690 N N . SER A 1 207 ? 93.442 20.666 -107.056 1.00 82.38 207 SER A N 1
ATOM 1691 C CA . SER A 1 207 ? 94.819 20.702 -107.559 1.00 82.38 207 SER A CA 1
ATOM 1692 C C . SER A 1 207 ? 94.874 20.484 -109.076 1.00 82.38 207 SER A C 1
ATOM 1694 O O . SER A 1 207 ? 95.495 21.279 -109.789 1.00 82.38 207 SER A O 1
ATOM 1696 N N . GLU A 1 208 ? 94.138 19.489 -109.584 1.00 85.31 208 GLU A N 1
ATOM 1697 C CA . GLU A 1 208 ? 93.968 19.237 -111.019 1.00 85.31 208 GLU A CA 1
ATOM 1698 C C . GLU A 1 208 ? 93.337 20.444 -111.728 1.00 85.31 208 GLU A C 1
ATOM 1700 O O . GLU A 1 208 ? 93.873 20.915 -112.730 1.00 85.31 208 GLU A O 1
ATOM 1705 N N . LYS A 1 209 ? 92.269 21.030 -111.166 1.00 85.19 209 LYS A N 1
ATOM 1706 C CA . LYS A 1 209 ? 91.651 22.254 -111.693 1.00 85.19 209 LYS A CA 1
ATOM 1707 C C . LYS A 1 209 ? 92.651 23.409 -111.796 1.00 85.19 209 LYS A C 1
ATOM 1709 O O . LYS A 1 209 ? 92.663 24.071 -112.829 1.00 85.19 209 LYS A O 1
ATOM 1714 N N . THR A 1 210 ? 93.494 23.655 -110.788 1.00 85.06 210 THR A N 1
ATOM 1715 C CA . THR A 1 210 ? 94.547 24.683 -110.901 1.00 85.06 210 THR A CA 1
ATOM 1716 C C . THR A 1 210 ? 95.561 24.356 -111.993 1.00 85.06 210 THR A C 1
ATOM 1718 O O . THR A 1 210 ? 95.911 25.246 -112.761 1.00 85.06 210 THR A O 1
ATOM 1721 N N . SER A 1 211 ? 95.980 23.094 -112.131 1.00 83.00 211 SER A N 1
ATOM 1722 C CA . SER A 1 211 ? 96.911 22.684 -113.192 1.00 83.00 211 SER A CA 1
ATOM 1723 C C . SER A 1 211 ? 96.305 22.856 -114.594 1.00 83.00 211 SER A C 1
ATOM 1725 O O . SER A 1 211 ? 96.980 23.339 -115.501 1.00 83.00 211 SER A O 1
ATOM 1727 N N . LEU A 1 212 ? 95.011 22.564 -114.758 1.00 83.19 212 LEU A N 1
ATOM 1728 C CA . LEU A 1 212 ? 94.261 22.803 -115.994 1.00 83.19 212 LEU A CA 1
ATOM 1729 C C . LEU A 1 212 ? 94.012 24.299 -116.251 1.00 83.19 212 LEU A C 1
ATOM 1731 O O . LEU A 1 212 ? 94.043 24.733 -117.400 1.00 83.19 212 LEU A O 1
ATOM 1735 N N . GLU A 1 213 ? 93.797 25.120 -115.220 1.00 81.88 213 GLU A N 1
ATOM 1736 C CA . GLU A 1 213 ? 93.699 26.581 -115.364 1.00 81.88 213 GLU A CA 1
ATOM 1737 C C . GLU A 1 213 ? 95.049 27.209 -115.755 1.00 81.88 213 GLU A C 1
ATOM 1739 O O . GLU A 1 213 ? 95.079 28.125 -116.584 1.00 81.88 213 GLU A O 1
ATOM 1744 N N . GLU A 1 214 ? 96.168 26.679 -115.252 1.00 81.19 214 GLU A N 1
ATOM 1745 C CA . GLU A 1 214 ? 97.519 27.028 -115.706 1.00 81.19 214 GLU A CA 1
ATOM 1746 C C . GLU A 1 214 ? 97.774 26.581 -117.153 1.00 81.19 214 GLU A C 1
ATOM 1748 O O . GLU A 1 214 ? 98.251 27.386 -117.956 1.00 81.19 214 GLU A O 1
ATOM 1753 N N . GLU A 1 215 ? 97.398 25.358 -117.540 1.00 79.69 215 GLU A N 1
ATOM 1754 C CA . GLU A 1 215 ? 97.548 24.872 -118.919 1.00 79.69 215 GLU A CA 1
ATOM 1755 C C . GLU A 1 215 ? 96.667 25.661 -119.906 1.00 79.69 215 GLU A C 1
ATOM 1757 O O . GLU A 1 215 ? 97.138 26.081 -120.964 1.00 79.69 215 GLU A O 1
ATOM 1762 N N . VAL A 1 216 ? 95.420 25.979 -119.544 1.00 79.00 216 VAL A N 1
ATOM 1763 C CA . VAL A 1 216 ? 94.531 26.854 -120.331 1.00 79.00 216 VAL A CA 1
ATOM 1764 C C . VAL A 1 216 ? 95.087 28.280 -120.427 1.00 79.00 216 VAL A C 1
ATOM 1766 O O . VAL A 1 216 ? 94.955 28.918 -121.476 1.00 79.00 216 VAL A O 1
ATOM 1769 N N . SER A 1 217 ? 95.746 28.787 -119.381 1.00 76.81 217 SER A N 1
ATOM 1770 C CA . SER A 1 217 ? 96.470 30.064 -119.422 1.00 76.81 217 SER A CA 1
ATOM 1771 C C . SER A 1 217 ? 97.674 30.001 -120.374 1.00 76.81 217 SER A C 1
ATOM 1773 O O . SER A 1 217 ? 97.872 30.900 -121.199 1.00 76.81 217 SER A O 1
ATOM 1775 N N . LEU A 1 218 ? 98.435 28.902 -120.345 1.00 77.69 218 LEU A N 1
ATOM 1776 C CA . LEU A 1 218 ? 99.564 28.653 -121.241 1.00 77.69 218 LEU A CA 1
ATOM 1777 C C . LEU A 1 218 ? 99.109 28.572 -122.709 1.00 77.69 218 LEU A C 1
ATOM 1779 O O . LEU A 1 218 ? 99.677 29.242 -123.571 1.00 77.69 218 LEU A O 1
ATOM 1783 N N . LEU A 1 219 ? 98.045 27.816 -122.988 1.00 76.81 219 LEU A N 1
ATOM 1784 C CA . LEU A 1 219 ? 97.450 27.662 -124.317 1.00 76.81 219 LEU A CA 1
ATOM 1785 C C . LEU A 1 219 ? 96.849 28.976 -124.835 1.00 76.81 219 LEU A C 1
ATOM 1787 O O . LEU A 1 219 ? 97.033 29.308 -126.006 1.00 76.81 219 LEU A O 1
ATOM 1791 N N . ARG A 1 220 ? 96.209 29.783 -123.975 1.00 74.81 220 ARG A N 1
ATOM 1792 C CA . ARG A 1 220 ? 95.775 31.147 -124.333 1.00 74.81 220 ARG A CA 1
ATOM 1793 C C . ARG A 1 220 ? 96.954 32.034 -124.733 1.00 74.81 220 ARG A C 1
ATOM 1795 O O . ARG A 1 220 ? 96.859 32.720 -125.747 1.00 74.81 220 ARG A O 1
ATOM 1802 N N . ASN A 1 221 ? 98.068 31.978 -124.003 1.00 66.19 221 ASN A N 1
ATOM 1803 C CA . ASN A 1 221 ? 99.282 32.731 -124.338 1.00 66.19 221 ASN A CA 1
ATOM 1804 C C . ASN A 1 221 ? 99.988 32.218 -125.609 1.00 66.19 221 ASN A C 1
ATOM 1806 O O . ASN A 1 221 ? 100.618 32.999 -126.322 1.00 66.19 221 ASN A O 1
ATOM 1810 N N . GLN A 1 222 ? 99.852 30.935 -125.956 1.00 68.56 222 GLN A N 1
ATOM 1811 C CA . GLN A 1 222 ? 100.295 30.409 -127.255 1.00 68.56 222 GLN A CA 1
ATOM 1812 C C . GLN A 1 222 ? 99.383 30.857 -128.412 1.00 68.56 222 GLN A C 1
ATOM 1814 O O . GLN A 1 222 ? 99.856 31.037 -129.534 1.00 68.56 222 GLN A O 1
ATOM 1819 N N . LEU A 1 223 ? 98.090 31.082 -128.149 1.00 59.84 223 LEU A N 1
ATOM 1820 C CA . LEU A 1 223 ? 97.127 31.554 -129.148 1.00 59.84 223 LEU A CA 1
ATOM 1821 C C . LEU A 1 223 ? 97.280 33.052 -129.472 1.00 59.84 223 LEU A C 1
ATOM 1823 O O . LEU A 1 223 ? 96.992 33.467 -130.591 1.00 59.84 223 LEU A O 1
ATOM 1827 N N . THR A 1 224 ? 97.751 33.867 -128.522 1.00 59.12 224 THR A N 1
ATOM 1828 C CA . THR A 1 224 ? 97.946 35.321 -128.696 1.00 59.12 224 THR A CA 1
ATOM 1829 C C . THR A 1 224 ? 99.288 35.713 -129.327 1.00 59.12 224 THR A C 1
ATOM 1831 O O . THR A 1 224 ? 99.494 36.891 -129.613 1.00 59.12 224 THR A O 1
ATOM 1834 N N . THR A 1 225 ? 100.205 34.766 -129.564 1.00 51.47 225 THR A N 1
ATOM 1835 C CA . THR A 1 225 ? 101.615 35.053 -129.910 1.00 51.47 225 THR A CA 1
ATOM 1836 C C . THR A 1 225 ? 102.064 34.604 -131.311 1.00 51.47 225 THR A C 1
ATOM 1838 O O . THR A 1 225 ? 103.260 34.632 -131.608 1.00 51.47 225 THR A O 1
ATOM 1841 N N . LYS A 1 226 ? 101.139 34.252 -132.220 1.00 46.59 226 LYS A N 1
ATOM 1842 C CA . LYS A 1 226 ? 101.444 34.017 -133.650 1.00 46.59 226 LYS A CA 1
ATOM 1843 C C . LYS A 1 226 ? 100.582 34.889 -134.584 1.00 46.59 226 LYS A C 1
ATOM 1845 O O . LYS A 1 226 ? 99.372 34.678 -134.636 1.00 46.59 226 LYS A O 1
ATOM 1850 N N . PRO A 1 227 ? 101.179 35.851 -135.317 1.00 46.59 227 PRO A N 1
ATOM 1851 C CA . PRO A 1 227 ? 100.438 36.829 -136.115 1.00 46.59 227 PRO A CA 1
ATOM 1852 C C . PRO A 1 227 ? 100.227 36.429 -137.590 1.00 46.59 227 PRO A C 1
ATOM 1854 O O . PRO A 1 227 ? 101.008 35.676 -138.164 1.00 46.59 227 PRO A O 1
ATOM 1857 N N . GLU A 1 228 ? 99.224 37.077 -138.195 1.00 39.94 228 GLU A N 1
ATOM 1858 C CA . G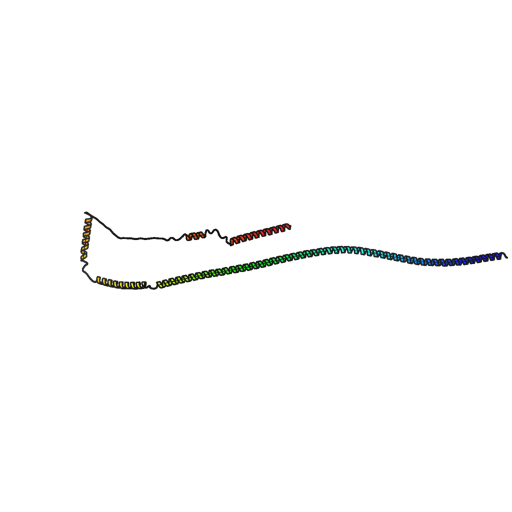LU A 1 228 ? 99.100 37.407 -139.631 1.00 39.94 228 GLU A CA 1
ATOM 1859 C C . GLU A 1 228 ? 98.942 36.274 -140.682 1.00 39.94 228 GLU A C 1
ATOM 1861 O O . GLU A 1 228 ? 99.046 35.080 -140.426 1.00 39.94 228 GLU A O 1
ATOM 1866 N N . GLN A 1 229 ? 98.601 36.696 -141.910 1.00 43.06 229 GLN A N 1
ATOM 1867 C CA . GLN A 1 229 ? 98.538 35.899 -143.150 1.00 43.06 229 GLN A CA 1
ATOM 1868 C C . GLN A 1 229 ? 97.551 34.706 -143.225 1.00 43.06 229 GLN A C 1
ATOM 1870 O O . GLN A 1 229 ? 97.937 33.614 -143.647 1.00 43.06 229 GLN A O 1
ATOM 1875 N N . LYS A 1 230 ? 96.242 34.917 -142.967 1.00 40.44 230 LYS A N 1
ATOM 1876 C CA . LYS A 1 230 ? 95.189 34.077 -143.614 1.00 40.44 230 LYS A CA 1
ATOM 1877 C C . LYS A 1 230 ? 93.739 34.591 -143.695 1.00 40.44 230 LYS A C 1
ATOM 1879 O O . LYS A 1 230 ? 92.917 33.916 -144.307 1.00 40.44 230 LYS A O 1
ATOM 1884 N N . ALA A 1 231 ? 93.400 35.758 -143.142 1.00 47.16 231 ALA A N 1
ATOM 1885 C CA . ALA A 1 231 ? 92.002 36.219 -143.084 1.00 47.16 231 ALA A CA 1
ATOM 1886 C C . ALA A 1 231 ? 91.434 36.767 -144.416 1.00 47.16 231 ALA A C 1
ATOM 1888 O O . ALA A 1 231 ? 90.238 36.649 -144.672 1.00 47.16 231 ALA A O 1
ATOM 1889 N N . GLU A 1 232 ? 92.271 37.348 -145.281 1.00 46.03 232 GLU A N 1
ATOM 1890 C CA . GLU A 1 232 ? 91.805 38.145 -146.432 1.00 46.03 232 GLU A CA 1
ATOM 1891 C C . GLU A 1 232 ? 91.300 37.306 -147.628 1.00 46.03 232 GLU A C 1
ATOM 1893 O O . GLU A 1 232 ? 90.482 37.771 -148.419 1.00 46.03 232 GLU A O 1
ATOM 1898 N N . SER A 1 233 ? 91.726 36.041 -147.746 1.00 46.66 233 SER A N 1
ATOM 1899 C CA . SER A 1 233 ? 91.404 35.182 -148.903 1.00 46.66 233 SER A CA 1
ATOM 1900 C C . SER A 1 233 ? 89.976 34.618 -148.900 1.00 46.66 233 SER A C 1
ATOM 1902 O O . SER A 1 233 ? 89.502 34.169 -149.942 1.00 46.66 233 SER A O 1
ATOM 1904 N N . ASN A 1 234 ? 89.277 34.627 -147.758 1.00 44.34 234 ASN A N 1
ATOM 1905 C CA . ASN A 1 234 ? 87.943 34.021 -147.635 1.00 44.34 234 ASN A CA 1
ATOM 1906 C C . ASN A 1 234 ? 86.785 35.008 -147.859 1.00 44.34 234 ASN A C 1
ATOM 1908 O O . ASN A 1 234 ? 85.633 34.584 -147.940 1.00 44.34 234 ASN A O 1
ATOM 1912 N N . LYS A 1 235 ? 87.064 36.311 -148.005 1.00 48.12 235 LYS A N 1
ATOM 1913 C CA . LYS A 1 235 ? 86.026 37.343 -148.173 1.00 48.12 235 LYS A CA 1
ATOM 1914 C C . LYS A 1 235 ? 85.424 37.395 -149.586 1.00 48.12 235 LYS A C 1
ATOM 1916 O O . LYS A 1 235 ? 84.314 37.876 -149.752 1.00 48.12 235 LYS A O 1
ATOM 1921 N N . ILE A 1 236 ? 86.129 36.866 -150.589 1.00 55.44 236 ILE A N 1
ATOM 1922 C CA . ILE A 1 236 ? 85.737 36.927 -152.013 1.00 55.44 236 ILE A CA 1
ATOM 1923 C C . ILE A 1 236 ? 84.696 35.848 -152.383 1.00 55.44 236 ILE A C 1
ATOM 1925 O O . ILE A 1 236 ? 83.948 36.006 -153.342 1.00 55.44 236 ILE A O 1
ATOM 1929 N N . SER A 1 237 ? 84.624 34.749 -151.625 1.00 54.56 237 SER A N 1
ATOM 1930 C CA . SER A 1 237 ? 83.827 33.570 -152.005 1.00 54.56 237 SER A CA 1
ATOM 1931 C C . SER A 1 237 ? 82.327 33.699 -151.689 1.00 54.56 237 SER A C 1
ATOM 1933 O O . SER A 1 237 ? 81.489 33.180 -152.425 1.00 54.56 237 SER A O 1
ATOM 1935 N N . LEU A 1 238 ? 81.961 34.392 -150.602 1.00 55.72 238 LEU A N 1
ATOM 1936 C CA . LEU A 1 238 ? 80.590 34.332 -150.079 1.00 55.72 238 LEU A CA 1
ATOM 1937 C C . LEU A 1 238 ? 79.589 35.196 -150.862 1.00 55.72 238 LEU A C 1
ATOM 1939 O O . LEU A 1 238 ? 78.470 34.746 -151.096 1.00 55.72 238 LEU A O 1
ATOM 1943 N N . ASP A 1 239 ? 79.985 36.386 -151.325 1.00 56.50 239 ASP A N 1
ATOM 1944 C CA . ASP A 1 239 ? 79.098 37.258 -152.114 1.00 56.50 239 ASP A CA 1
ATOM 1945 C C . ASP A 1 239 ? 78.715 36.611 -153.459 1.00 56.50 239 ASP A C 1
ATOM 1947 O O . ASP A 1 239 ? 77.550 36.644 -153.856 1.00 56.50 239 ASP A O 1
ATOM 1951 N N . TYR A 1 240 ? 79.656 35.911 -154.105 1.00 64.50 240 TYR A N 1
ATOM 1952 C CA . TYR A 1 240 ? 79.398 35.153 -155.337 1.00 64.50 240 TYR A CA 1
ATOM 1953 C C . TYR A 1 240 ? 78.405 33.996 -155.116 1.00 64.50 240 TYR A C 1
ATOM 1955 O O . TYR A 1 240 ? 77.534 33.743 -155.950 1.00 64.50 240 TYR A O 1
ATOM 1963 N N . VAL A 1 241 ? 78.476 33.324 -153.960 1.00 62.72 241 VAL A N 1
ATOM 1964 C CA . VAL A 1 241 ? 77.504 32.290 -153.561 1.00 62.72 241 VAL A CA 1
ATOM 1965 C C . VAL A 1 241 ? 76.119 32.894 -153.286 1.00 62.72 241 VAL A C 1
ATOM 1967 O O . VAL A 1 241 ? 75.109 32.292 -153.651 1.00 62.72 241 VAL A O 1
ATOM 1970 N N . ILE A 1 242 ? 76.046 34.093 -152.700 1.00 65.44 242 ILE A N 1
ATOM 1971 C CA . ILE A 1 242 ? 74.778 34.781 -152.404 1.00 65.44 242 ILE A CA 1
ATOM 1972 C C . ILE A 1 242 ? 74.091 35.291 -153.686 1.00 65.44 242 ILE A C 1
ATOM 1974 O O . ILE A 1 242 ? 72.865 35.194 -153.793 1.00 65.44 242 ILE A O 1
ATOM 1978 N N . GLU A 1 243 ? 74.837 35.766 -154.691 1.00 66.38 243 GLU A N 1
ATOM 1979 C CA . GLU A 1 243 ? 74.264 36.073 -156.013 1.00 66.38 243 GLU A CA 1
ATOM 1980 C C . GLU A 1 243 ? 73.796 34.813 -156.758 1.00 66.38 243 GLU A C 1
ATOM 1982 O O . GLU A 1 243 ? 72.676 34.793 -157.278 1.00 66.38 243 GLU A O 1
ATOM 1987 N N . LEU A 1 244 ? 74.592 33.736 -156.761 1.00 65.31 244 LEU A N 1
ATOM 1988 C CA . LEU A 1 244 ? 74.209 32.470 -157.399 1.00 65.31 244 LEU A CA 1
ATOM 1989 C C . LEU A 1 244 ? 72.929 31.872 -156.798 1.00 65.31 244 LEU A C 1
ATOM 1991 O O . LEU A 1 244 ? 72.069 31.397 -157.542 1.00 65.31 244 LEU A O 1
ATOM 1995 N N . LEU A 1 245 ? 72.754 31.934 -155.475 1.00 63.91 245 LEU A N 1
ATOM 1996 C CA . LEU A 1 245 ? 71.534 31.450 -154.822 1.00 63.91 245 LEU A CA 1
ATOM 1997 C C . LEU A 1 245 ? 70.296 32.271 -155.221 1.00 63.91 245 LEU A C 1
ATOM 1999 O O . LEU A 1 245 ? 69.264 31.680 -155.543 1.00 63.91 245 LEU A O 1
ATOM 2003 N N . ARG A 1 246 ? 70.404 33.605 -155.320 1.00 66.12 246 ARG A N 1
ATOM 2004 C CA . ARG A 1 246 ? 69.309 34.461 -155.828 1.00 66.12 246 ARG A CA 1
ATOM 2005 C C . ARG A 1 246 ? 68.955 34.165 -157.290 1.00 66.12 246 ARG A C 1
ATOM 2007 O O . ARG A 1 246 ? 67.779 34.210 -157.654 1.00 66.12 246 ARG A O 1
ATOM 2014 N N . ALA A 1 247 ? 69.939 33.828 -158.125 1.00 63.38 247 ALA A N 1
ATOM 2015 C CA . ALA A 1 247 ? 69.692 33.416 -159.508 1.00 63.38 247 ALA A CA 1
ATOM 2016 C C . ALA A 1 247 ? 68.950 32.064 -159.590 1.00 63.38 247 ALA A C 1
ATOM 2018 O O . ALA A 1 247 ? 67.994 31.927 -160.356 1.00 63.38 247 ALA A O 1
ATOM 2019 N N . ILE A 1 248 ? 69.343 31.084 -158.768 1.00 60.44 248 ILE A N 1
ATOM 2020 C CA . ILE A 1 248 ? 68.725 29.747 -158.711 1.00 60.44 248 ILE A CA 1
ATOM 2021 C C . ILE A 1 248 ? 67.275 29.813 -158.205 1.00 60.44 248 ILE A C 1
ATOM 2023 O O . ILE A 1 248 ? 66.392 29.143 -158.748 1.00 60.44 248 ILE A O 1
ATOM 2027 N N . GLU A 1 249 ? 67.003 30.646 -157.199 1.00 61.47 249 GLU A N 1
ATOM 2028 C CA . GLU A 1 249 ? 65.665 30.798 -156.616 1.00 61.47 249 GLU A CA 1
ATOM 2029 C C . GLU A 1 249 ? 64.665 31.442 -157.597 1.00 61.47 249 GLU A C 1
ATOM 2031 O O . GLU A 1 249 ? 63.501 31.038 -157.656 1.00 61.47 249 GLU A O 1
ATOM 2036 N N . SER A 1 250 ? 65.139 32.345 -158.465 1.00 54.66 250 SER A N 1
ATOM 2037 C CA . SER A 1 250 ? 64.344 32.934 -159.554 1.00 54.66 250 SER A CA 1
ATOM 2038 C C . SER A 1 250 ? 63.867 31.882 -160.570 1.00 54.66 250 SER A C 1
ATOM 2040 O O . SER A 1 250 ? 62.677 31.828 -160.905 1.00 54.66 250 SER A O 1
ATOM 2042 N N . VAL A 1 251 ? 64.762 30.982 -161.003 1.00 51.94 251 VAL A N 1
ATOM 2043 C CA . VAL A 1 251 ? 64.442 29.910 -161.967 1.00 51.94 251 VAL A CA 1
ATOM 2044 C C . VAL A 1 251 ? 63.448 28.904 -161.378 1.00 51.94 251 VAL A C 1
ATOM 2046 O O . VAL A 1 251 ? 62.527 28.475 -162.067 1.00 51.94 251 VAL A O 1
ATOM 2049 N N . LYS A 1 252 ? 63.546 28.568 -160.086 1.00 48.31 252 LYS A N 1
ATOM 2050 C CA . LYS A 1 252 ? 62.694 27.528 -159.478 1.00 48.31 252 LYS A CA 1
ATOM 2051 C C . LYS A 1 252 ? 61.197 27.885 -159.415 1.00 48.31 252 LYS A C 1
ATOM 2053 O O . LYS A 1 252 ? 60.369 26.991 -159.256 1.00 48.31 252 LYS A O 1
ATOM 2058 N N . SER A 1 253 ? 60.834 29.158 -159.595 1.00 54.56 253 SER A N 1
ATOM 2059 C CA . SER A 1 253 ? 59.432 29.598 -159.697 1.00 54.56 253 SER A CA 1
ATOM 2060 C C . SER A 1 253 ? 58.747 29.231 -161.029 1.00 54.56 253 SER A C 1
ATOM 2062 O O . SER A 1 253 ? 57.519 29.301 -161.121 1.00 54.56 253 SER A O 1
ATOM 2064 N N . LYS A 1 254 ? 59.508 28.832 -162.063 1.00 45.84 254 LYS A N 1
ATOM 2065 C CA . LYS A 1 254 ? 59.000 28.470 -163.397 1.00 45.84 254 LYS A CA 1
ATOM 2066 C C . LYS A 1 254 ? 59.873 27.402 -164.070 1.00 45.84 254 LYS A C 1
ATOM 2068 O O . LYS A 1 254 ? 60.989 27.712 -164.458 1.00 45.84 254 LYS A O 1
ATOM 2073 N N . VAL A 1 255 ? 59.273 26.246 -164.393 1.00 48.69 255 VAL A N 1
ATOM 2074 C CA . VAL A 1 255 ? 59.790 25.233 -165.352 1.00 48.69 255 VAL A CA 1
ATOM 2075 C C . VAL A 1 255 ? 61.048 24.471 -164.869 1.00 48.69 255 VAL A C 1
ATOM 2077 O O . VAL A 1 255 ? 62.065 25.065 -164.555 1.00 48.69 255 VAL A O 1
ATOM 2080 N N . SER A 1 256 ? 61.094 23.135 -164.836 1.00 33.78 256 SER A N 1
ATOM 2081 C CA . SER A 1 256 ? 60.040 22.116 -164.974 1.00 33.78 256 SER A CA 1
ATOM 2082 C C . SER A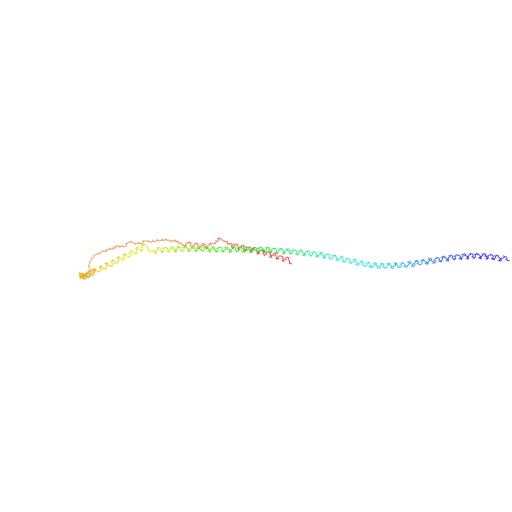 1 256 ? 60.521 20.772 -164.410 1.00 33.78 256 SER A C 1
ATOM 2084 O O . SER A 1 256 ? 61.717 20.520 -164.379 1.00 33.78 256 SER A O 1
ATOM 2086 N N . GLN A 1 257 ? 59.561 19.893 -164.097 1.00 30.16 257 GLN A N 1
ATOM 2087 C CA . GLN A 1 257 ? 59.716 18.450 -163.836 1.00 30.16 257 GLN A CA 1
ATOM 2088 C C . GLN A 1 257 ? 60.537 17.994 -162.603 1.00 30.16 257 GLN A C 1
ATOM 2090 O O . GLN A 1 257 ? 61.738 18.178 -162.524 1.00 30.16 257 GLN A O 1
ATOM 2095 N N . VAL A 1 258 ? 59.835 17.237 -161.740 1.00 34.12 258 VAL A N 1
ATOM 2096 C CA . VAL A 1 258 ? 60.224 15.907 -161.204 1.00 34.12 258 VAL A CA 1
ATOM 2097 C C . VAL A 1 258 ? 61.482 15.793 -160.310 1.00 34.12 258 VAL A C 1
ATOM 2099 O O . VAL A 1 258 ? 62.572 16.166 -160.707 1.00 34.12 258 VAL A O 1
ATOM 2102 N N . SER A 1 259 ? 61.460 15.141 -159.138 1.00 33.94 259 SER A N 1
ATOM 2103 C CA . SER A 1 259 ? 60.393 14.757 -158.182 1.00 33.94 259 SER A CA 1
ATOM 2104 C C . SER A 1 259 ? 61.044 14.168 -156.911 1.00 33.94 259 SER A C 1
ATOM 2106 O O . SER A 1 259 ? 62.157 13.665 -157.010 1.00 33.94 259 SER A O 1
ATOM 2108 N N . THR A 1 260 ? 60.288 14.030 -155.800 1.00 34.59 260 THR A N 1
ATOM 2109 C CA . THR A 1 260 ? 60.493 13.004 -154.723 1.00 34.59 260 THR A CA 1
ATOM 2110 C C . THR A 1 260 ? 61.839 13.028 -153.940 1.00 34.59 260 THR A C 1
ATOM 2112 O O . THR A 1 260 ? 62.793 13.647 -154.375 1.00 34.59 260 THR A O 1
ATOM 2115 N N . LYS A 1 261 ? 62.041 12.402 -152.763 1.00 35.59 261 LYS A N 1
ATOM 2116 C CA . LYS A 1 261 ? 61.188 11.822 -151.691 1.00 35.59 261 LYS A CA 1
ATOM 2117 C C . LYS A 1 261 ? 62.045 11.711 -150.403 1.00 35.59 261 LYS A C 1
ATOM 2119 O O . LYS A 1 261 ? 63.162 11.242 -150.542 1.00 35.59 261 LYS A O 1
ATOM 2124 N N . SER A 1 262 ? 61.472 12.035 -149.229 1.00 30.55 262 SER A N 1
ATOM 2125 C CA . SER A 1 262 ? 61.573 11.338 -147.905 1.00 30.55 262 SER A CA 1
ATOM 2126 C C . SER A 1 262 ? 62.975 10.922 -147.325 1.00 30.55 262 SER A C 1
ATOM 2128 O O . SER A 1 262 ? 63.983 11.081 -147.987 1.00 30.55 262 SER A O 1
ATOM 2130 N N . SER A 1 263 ? 63.193 10.437 -146.082 1.00 31.53 263 SER A N 1
ATOM 2131 C CA . SER A 1 263 ? 62.326 10.050 -144.936 1.00 31.53 263 SER A CA 1
ATOM 2132 C C . SER A 1 263 ? 63.123 9.796 -143.616 1.00 31.53 263 SER A C 1
ATOM 2134 O O . SER A 1 263 ? 64.151 9.140 -143.680 1.00 31.53 263 SER A O 1
ATOM 2136 N N . LEU A 1 264 ? 62.538 10.166 -142.456 1.00 31.39 264 LEU A N 1
ATOM 2137 C CA . LEU A 1 264 ? 62.417 9.433 -141.151 1.00 31.39 264 LEU A CA 1
ATOM 2138 C C . LEU A 1 264 ? 63.614 8.966 -140.244 1.00 31.39 264 LEU A C 1
ATOM 2140 O O . LEU A 1 264 ? 64.452 8.186 -140.669 1.00 31.39 264 LEU A O 1
ATOM 2144 N N . MET A 1 265 ? 63.433 9.226 -138.922 1.00 34.41 265 MET A N 1
ATOM 2145 C CA . MET A 1 265 ? 63.580 8.337 -137.713 1.00 34.41 265 MET A CA 1
ATOM 2146 C C . MET A 1 265 ? 64.962 7.853 -137.190 1.00 34.41 265 MET A C 1
ATOM 2148 O O . MET A 1 265 ? 65.947 7.916 -137.912 1.00 34.41 265 MET A O 1
ATOM 2152 N N . LYS A 1 266 ? 65.109 7.347 -135.931 1.00 38.28 266 LYS A N 1
ATOM 2153 C CA . LYS A 1 266 ? 64.174 7.162 -134.754 1.00 38.28 266 LYS A CA 1
ATOM 2154 C C . LYS A 1 266 ? 64.612 8.072 -133.554 1.00 38.28 266 LYS A C 1
ATOM 2156 O O . LYS A 1 266 ? 64.923 9.208 -133.882 1.00 38.28 266 LYS A O 1
ATOM 2161 N N . ASN A 1 267 ? 64.672 7.829 -132.221 1.00 38.91 267 ASN A N 1
ATOM 2162 C CA . ASN A 1 267 ? 64.383 6.792 -131.178 1.00 38.91 267 ASN A CA 1
ATOM 2163 C C . ASN A 1 267 ? 64.227 7.557 -129.808 1.00 38.91 267 ASN A C 1
ATOM 2165 O O . ASN A 1 267 ? 64.844 8.614 -129.713 1.00 38.91 267 ASN A O 1
ATOM 2169 N N . LYS A 1 268 ? 63.458 7.247 -128.736 1.00 36.72 268 LYS A N 1
ATOM 2170 C CA . LYS A 1 268 ? 62.656 6.091 -128.223 1.00 36.72 268 LYS A CA 1
ATOM 2171 C C . LYS A 1 268 ? 63.496 4.941 -127.585 1.00 36.72 268 LYS A C 1
ATOM 2173 O O . LYS A 1 268 ? 64.679 4.895 -127.897 1.00 36.72 268 LYS A O 1
ATOM 2178 N N . ASP A 1 269 ? 63.066 4.066 -126.649 1.00 34.31 269 ASP A N 1
ATOM 2179 C CA . ASP A 1 269 ? 61.773 3.661 -126.015 1.00 34.31 269 ASP A CA 1
ATOM 2180 C C . ASP A 1 269 ? 62.042 3.085 -124.574 1.00 34.31 269 ASP A C 1
ATOM 2182 O O . ASP A 1 269 ? 63.121 2.521 -124.411 1.00 34.31 269 ASP A O 1
ATOM 2186 N N . ASP A 1 270 ? 61.196 3.048 -123.514 1.00 36.38 270 ASP A N 1
ATOM 2187 C CA . ASP A 1 270 ? 60.036 3.869 -123.057 1.00 36.38 270 ASP A CA 1
ATOM 2188 C C . ASP A 1 270 ? 60.215 4.386 -121.581 1.00 36.38 270 ASP A C 1
ATOM 2190 O O . ASP A 1 270 ? 61.000 5.325 -121.482 1.00 36.38 270 ASP A O 1
ATOM 2194 N N . THR A 1 271 ? 59.671 3.998 -120.394 1.00 34.47 271 THR A N 1
ATOM 2195 C CA . THR A 1 271 ? 58.664 3.078 -119.731 1.00 34.47 271 THR A CA 1
ATOM 2196 C C . THR A 1 271 ? 58.280 3.715 -118.335 1.00 34.47 271 THR A C 1
ATOM 2198 O O . THR A 1 271 ? 58.976 4.656 -117.959 1.00 34.47 271 THR A O 1
ATOM 2201 N N . PHE A 1 272 ? 57.225 3.459 -117.515 1.00 31.23 272 PHE A N 1
ATOM 2202 C CA . PHE A 1 272 ? 56.410 2.296 -117.022 1.00 31.23 272 PHE A CA 1
ATOM 2203 C C . PHE A 1 272 ? 57.114 1.430 -115.922 1.00 31.23 272 PHE A C 1
ATOM 2205 O O . PHE A 1 272 ? 58.292 1.140 -116.132 1.00 31.23 272 PHE A O 1
ATOM 2212 N N . ASP A 1 273 ? 56.569 1.021 -114.739 1.00 35.28 273 ASP A N 1
ATOM 2213 C CA . ASP A 1 273 ? 55.214 1.020 -114.069 1.00 35.28 273 ASP A CA 1
ATOM 2214 C C . ASP A 1 273 ? 55.335 1.070 -112.499 1.00 35.28 273 ASP A C 1
ATOM 2216 O O . ASP A 1 273 ? 56.412 0.763 -111.991 1.00 35.28 273 ASP A O 1
ATOM 2220 N N . GLU A 1 274 ? 54.446 1.641 -111.656 1.00 34.44 274 GLU A N 1
ATOM 2221 C CA . GLU A 1 274 ? 53.057 1.327 -111.177 1.00 34.44 274 GLU A CA 1
ATOM 2222 C C . GLU A 1 274 ? 52.881 0.324 -109.980 1.00 34.44 274 GLU A C 1
ATOM 2224 O O . GLU A 1 274 ? 53.588 -0.669 -109.854 1.00 34.44 274 GLU A O 1
ATOM 2229 N N . ASP A 1 275 ? 51.875 0.630 -109.133 1.00 32.09 275 ASP A N 1
ATOM 2230 C CA . ASP A 1 275 ? 50.971 -0.255 -108.344 1.00 32.09 275 ASP A CA 1
ATOM 2231 C C . ASP A 1 275 ? 51.202 -0.772 -106.871 1.00 32.09 275 ASP A C 1
ATOM 2233 O O . ASP A 1 275 ? 51.880 -1.760 -106.605 1.00 32.09 275 ASP A O 1
ATOM 2237 N N . ASN A 1 276 ? 50.405 -0.178 -105.949 1.00 32.12 276 ASN A N 1
ATOM 2238 C CA . ASN A 1 276 ? 49.319 -0.789 -105.123 1.00 32.12 276 ASN A CA 1
ATOM 2239 C C . ASN A 1 276 ? 49.427 -1.329 -103.657 1.00 32.12 276 ASN A C 1
ATOM 2241 O O . ASN A 1 276 ? 50.402 -1.928 -103.222 1.00 32.12 276 ASN A O 1
ATOM 2245 N N . VAL A 1 277 ? 48.264 -1.197 -102.976 1.00 31.47 277 VAL A N 1
ATOM 2246 C CA . VAL A 1 277 ? 47.691 -1.927 -101.805 1.00 31.47 277 VAL A CA 1
ATOM 2247 C C . VAL A 1 277 ? 48.349 -1.837 -100.406 1.00 31.47 277 VAL A C 1
ATOM 2249 O O . VAL A 1 277 ? 49.354 -2.480 -100.124 1.00 31.47 277 VAL A O 1
ATOM 2252 N N . LEU A 1 278 ? 47.616 -1.236 -99.448 1.00 40.62 278 LEU A N 1
ATOM 2253 C CA . LEU A 1 278 ? 46.976 -1.988 -98.343 1.00 40.62 278 LEU A CA 1
ATOM 2254 C C . LEU A 1 278 ? 45.792 -1.220 -97.713 1.00 40.62 278 LEU A C 1
ATOM 2256 O O . LEU A 1 278 ? 45.805 0.006 -97.651 1.00 40.62 278 LEU A O 1
ATOM 2260 N N . ASP A 1 279 ? 44.777 -1.962 -97.257 1.00 39.91 279 ASP A N 1
ATOM 2261 C CA . ASP A 1 279 ? 43.485 -1.463 -96.750 1.00 39.91 279 ASP A CA 1
ATOM 2262 C C . ASP A 1 279 ? 43.165 -2.127 -95.395 1.00 39.91 279 ASP A C 1
ATOM 2264 O O . ASP A 1 279 ? 42.699 -3.266 -95.346 1.00 39.91 279 ASP A O 1
ATOM 2268 N N . VAL A 1 280 ? 43.534 -1.453 -94.296 1.00 41.94 280 VAL A N 1
ATOM 2269 C CA . VAL A 1 280 ? 43.368 -1.881 -92.890 1.00 41.94 280 VAL A CA 1
ATOM 2270 C C . VAL A 1 280 ? 43.357 -0.624 -92.002 1.00 41.94 280 VAL A C 1
ATOM 2272 O O . VAL A 1 280 ? 44.304 0.154 -92.055 1.00 41.94 280 VAL A O 1
ATOM 2275 N N . ASP A 1 281 ? 42.384 -0.357 -91.131 1.00 44.50 281 ASP A N 1
ATOM 2276 C CA . ASP A 1 281 ? 41.011 -0.874 -91.028 1.00 44.50 281 ASP A CA 1
ATOM 2277 C C . ASP A 1 281 ? 40.107 0.235 -90.435 1.00 44.50 281 ASP A C 1
ATOM 2279 O O . ASP A 1 281 ? 40.581 1.155 -89.766 1.00 44.50 281 ASP A O 1
ATOM 2283 N N . VAL A 1 282 ? 38.796 0.143 -90.672 1.00 49.03 282 VAL A N 1
ATOM 2284 C CA . VAL A 1 282 ? 37.755 1.029 -90.117 1.00 49.03 282 VAL A CA 1
ATOM 2285 C C . VAL A 1 282 ? 36.630 0.232 -89.416 1.00 49.03 282 VAL A C 1
ATOM 2287 O O . VAL A 1 282 ? 35.762 0.822 -88.769 1.00 49.03 282 VAL A O 1
ATOM 2290 N N . ALA A 1 283 ? 36.628 -1.105 -89.488 1.00 52.53 283 ALA A N 1
ATOM 2291 C CA . ALA A 1 283 ? 35.633 -1.960 -88.841 1.00 52.53 283 ALA A CA 1
ATOM 2292 C C . ALA A 1 283 ? 35.819 -2.050 -87.314 1.00 52.53 283 ALA A C 1
ATOM 2294 O O . ALA A 1 283 ? 34.849 -1.866 -86.576 1.00 52.53 283 ALA A O 1
ATOM 2295 N N . LEU A 1 284 ? 37.051 -2.251 -86.829 1.00 54.62 284 LEU A N 1
ATOM 2296 C CA . LEU A 1 284 ? 37.375 -2.430 -85.402 1.00 54.62 284 LEU A CA 1
ATOM 2297 C C . LEU A 1 284 ? 36.858 -1.289 -84.511 1.00 54.62 284 LEU A C 1
ATOM 2299 O O . LEU A 1 284 ? 36.244 -1.532 -83.472 1.00 54.62 284 LEU A O 1
ATOM 2303 N N . VAL A 1 285 ? 37.030 -0.042 -84.959 1.00 54.84 285 VAL A N 1
ATOM 2304 C CA . VAL A 1 285 ? 36.577 1.165 -84.241 1.00 54.84 285 VAL A CA 1
ATOM 2305 C C . VAL A 1 285 ? 35.043 1.250 -84.173 1.00 54.84 285 VAL A C 1
ATOM 2307 O O . VAL A 1 285 ? 34.486 1.901 -83.290 1.00 54.84 285 VAL A O 1
ATOM 2310 N N . LYS A 1 286 ? 34.331 0.586 -85.091 1.00 53.16 286 LYS A N 1
ATOM 2311 C CA . LYS A 1 286 ? 32.873 0.680 -85.233 1.00 53.16 286 LYS A CA 1
ATOM 2312 C C . LYS A 1 286 ? 32.107 -0.357 -84.408 1.00 53.16 286 LYS A C 1
ATOM 2314 O O . LYS A 1 286 ? 30.983 -0.069 -83.999 1.00 53.16 286 LYS A O 1
ATOM 2319 N N . ASP A 1 287 ? 32.711 -1.512 -84.136 1.00 53.41 287 ASP A N 1
ATOM 2320 C CA . ASP A 1 287 ? 32.125 -2.527 -83.252 1.00 53.41 287 ASP A CA 1
ATOM 2321 C C . ASP A 1 287 ? 32.383 -2.223 -81.769 1.00 53.41 287 ASP A C 1
ATOM 2323 O O . ASP A 1 287 ? 31.470 -2.384 -80.956 1.00 53.41 287 ASP A O 1
ATOM 2327 N N . GLN A 1 288 ? 33.546 -1.661 -81.408 1.00 52.56 288 GLN A N 1
ATOM 2328 C CA . GLN A 1 288 ? 33.798 -1.187 -80.036 1.00 52.56 288 GLN A CA 1
ATOM 2329 C C . GLN A 1 288 ? 32.756 -0.138 -79.597 1.00 52.56 288 GLN A C 1
ATOM 2331 O O . GLN A 1 288 ? 32.165 -0.257 -78.526 1.00 52.56 288 GLN A O 1
ATOM 2336 N N . LEU A 1 289 ? 32.419 0.808 -80.483 1.00 48.75 289 LEU A N 1
ATOM 2337 C CA . LEU A 1 289 ? 31.384 1.831 -80.258 1.00 48.75 289 LEU A CA 1
ATOM 2338 C C . LEU A 1 289 ? 29.932 1.308 -80.347 1.00 48.75 289 LEU A C 1
ATOM 2340 O O . LEU A 1 289 ? 28.987 2.064 -80.126 1.00 48.75 289 LEU A O 1
ATOM 2344 N N . ARG A 1 290 ? 29.730 0.023 -80.670 1.00 50.47 290 ARG A N 1
ATOM 2345 C CA . ARG A 1 290 ? 28.431 -0.665 -80.547 1.00 50.47 290 ARG A CA 1
ATOM 2346 C C . ARG A 1 290 ? 28.322 -1.478 -79.265 1.00 50.47 290 ARG A C 1
ATOM 2348 O O . ARG A 1 290 ? 27.234 -1.549 -78.701 1.00 50.47 290 ARG A O 1
ATOM 2355 N N . GLN A 1 291 ? 29.427 -2.049 -78.791 1.00 49.72 291 GLN A N 1
ATOM 2356 C CA . GLN A 1 291 ? 29.440 -2.903 -77.606 1.00 49.72 291 GLN A CA 1
ATOM 2357 C C . GLN A 1 291 ? 29.095 -2.134 -76.315 1.00 49.72 291 GLN A C 1
ATOM 2359 O O . GLN A 1 291 ? 28.453 -2.696 -75.432 1.00 49.72 291 GLN A O 1
ATOM 2364 N N . GLU A 1 292 ? 29.411 -0.836 -76.241 1.00 50.28 292 GLU A N 1
ATOM 2365 C CA . GLU A 1 292 ? 29.027 0.045 -75.121 1.00 50.28 292 GLU A CA 1
ATOM 2366 C C . GLU A 1 292 ? 27.546 0.486 -75.125 1.00 50.28 292 GLU A C 1
ATOM 2368 O O . GLU A 1 292 ? 27.070 1.037 -74.135 1.00 50.28 292 GLU A O 1
ATOM 2373 N N . LEU A 1 293 ? 26.794 0.253 -76.212 1.00 47.28 293 LEU A N 1
ATOM 2374 C CA . LEU A 1 293 ? 25.433 0.787 -76.406 1.00 47.28 293 LEU A CA 1
ATOM 2375 C C . LEU A 1 293 ? 24.314 -0.269 -76.441 1.00 47.28 293 LEU A C 1
ATOM 2377 O O . LEU A 1 293 ? 23.152 0.089 -76.625 1.00 47.28 293 LEU A O 1
ATOM 2381 N N . THR A 1 294 ? 24.631 -1.554 -76.253 1.00 49.16 294 THR A N 1
ATOM 2382 C CA . THR A 1 294 ? 23.640 -2.654 -76.259 1.00 49.16 294 THR A CA 1
ATOM 2383 C C . THR A 1 294 ? 23.773 -3.622 -75.076 1.00 49.16 294 THR A C 1
ATOM 2385 O O . THR A 1 294 ? 23.361 -4.775 -75.169 1.00 49.16 294 THR A O 1
ATOM 2388 N N . GLY A 1 295 ? 24.344 -3.169 -73.956 1.00 42.31 295 GLY A N 1
ATOM 2389 C CA . GLY A 1 295 ? 24.489 -3.942 -72.714 1.00 42.31 295 GLY A CA 1
ATOM 2390 C C . GLY A 1 295 ? 23.210 -4.053 -71.869 1.00 42.31 295 GLY A C 1
ATOM 2391 O O . GLY A 1 295 ? 23.244 -3.748 -70.680 1.00 42.31 295 GLY A O 1
ATOM 2392 N N . GLU A 1 296 ? 22.079 -4.461 -72.454 1.00 47.41 296 GLU A N 1
ATOM 2393 C CA . GLU A 1 296 ? 20.879 -4.823 -71.679 1.00 47.41 296 GLU A CA 1
ATOM 2394 C C . GLU A 1 296 ? 20.995 -6.259 -71.131 1.00 47.41 296 GLU A C 1
ATOM 2396 O O . GLU A 1 296 ? 21.223 -7.183 -71.906 1.00 47.41 296 GLU A O 1
ATOM 2401 N N . ASN A 1 297 ? 20.764 -6.442 -69.819 1.00 47.97 297 ASN A N 1
ATOM 2402 C CA . ASN A 1 297 ? 20.921 -7.693 -69.042 1.00 47.97 297 ASN A CA 1
ATOM 2403 C C . ASN A 1 297 ? 22.351 -8.296 -69.114 1.00 47.97 297 ASN A C 1
ATOM 2405 O O . ASN A 1 297 ? 22.765 -8.830 -70.129 1.00 47.97 297 ASN A O 1
ATOM 2409 N N . GLU A 1 298 ? 23.169 -8.311 -68.060 1.00 50.56 298 GLU A N 1
ATOM 2410 C CA . GLU A 1 298 ? 22.851 -8.820 -66.723 1.00 50.56 298 GLU A CA 1
ATOM 2411 C C . GLU A 1 298 ? 23.704 -8.150 -65.629 1.00 50.56 298 GLU A C 1
ATOM 2413 O O . GLU A 1 298 ? 24.895 -8.416 -65.487 1.00 50.56 298 GLU A O 1
ATOM 2418 N N . THR A 1 299 ? 23.081 -7.318 -64.792 1.00 52.38 299 THR A N 1
ATOM 2419 C CA . THR A 1 299 ? 23.461 -7.121 -63.378 1.00 52.38 299 THR A CA 1
ATOM 2420 C C . THR A 1 299 ? 22.389 -6.276 -62.693 1.00 52.38 299 THR A C 1
ATOM 2422 O O . THR A 1 299 ? 22.316 -5.064 -62.882 1.00 52.38 299 THR A O 1
ATOM 2425 N N . ARG A 1 300 ? 21.562 -6.890 -61.837 1.00 56.03 300 ARG A N 1
ATOM 2426 C CA . ARG A 1 300 ? 20.924 -6.115 -60.766 1.00 56.03 300 ARG A CA 1
ATOM 2427 C C . ARG A 1 300 ? 22.030 -5.767 -59.779 1.00 56.03 300 ARG A C 1
ATOM 2429 O O . ARG A 1 300 ? 22.524 -6.652 -59.085 1.00 56.03 300 ARG A O 1
ATOM 2436 N N . GLY A 1 301 ? 22.465 -4.509 -59.777 1.00 57.38 301 GLY A N 1
ATOM 2437 C CA . GLY A 1 301 ? 23.494 -4.053 -58.845 1.00 57.38 301 GLY A CA 1
ATOM 2438 C C . GLY A 1 301 ? 23.064 -4.323 -57.395 1.00 57.38 301 GLY A C 1
ATOM 2439 O O . GLY A 1 301 ? 21.877 -4.168 -57.089 1.00 57.38 301 GLY A O 1
ATOM 2440 N N . PRO A 1 302 ? 23.989 -4.696 -56.490 1.00 68.19 302 PRO A N 1
ATOM 2441 C CA . PRO A 1 302 ? 23.649 -5.024 -55.101 1.00 68.19 302 PRO A CA 1
ATOM 2442 C C . PRO A 1 302 ? 22.967 -3.857 -54.371 1.00 68.19 302 PRO A C 1
ATOM 2444 O O . PRO A 1 302 ? 22.181 -4.076 -53.454 1.00 68.19 302 PRO A O 1
ATOM 2447 N N . GLU A 1 303 ? 23.203 -2.621 -54.815 1.00 70.81 303 GLU A N 1
ATOM 2448 C CA . GLU A 1 303 ? 22.514 -1.415 -54.352 1.00 70.81 303 GLU A CA 1
ATOM 2449 C C . GLU A 1 303 ? 21.001 -1.457 -54.617 1.00 70.81 303 GLU A C 1
ATOM 2451 O O . GLU A 1 303 ? 20.220 -1.105 -53.736 1.00 70.81 303 GLU A O 1
ATOM 2456 N N . LEU A 1 304 ? 20.564 -1.933 -55.790 1.00 73.00 304 LEU A N 1
ATOM 2457 C CA . LEU A 1 304 ? 19.142 -2.010 -56.140 1.00 73.00 304 LEU A CA 1
ATOM 2458 C C . LEU A 1 304 ? 18.428 -3.092 -55.322 1.00 73.00 304 LEU A C 1
ATOM 2460 O O . LEU A 1 304 ? 17.326 -2.862 -54.831 1.00 73.00 304 LEU A O 1
ATOM 2464 N N . GLU A 1 305 ? 19.076 -4.240 -55.121 1.00 76.25 305 GLU A N 1
ATOM 2465 C CA . GLU A 1 305 ? 18.543 -5.311 -54.271 1.00 76.25 305 GLU A CA 1
ATOM 2466 C C . GLU A 1 305 ? 18.508 -4.870 -52.790 1.00 76.25 305 GLU A C 1
ATOM 2468 O O . GLU A 1 305 ? 17.532 -5.126 -52.089 1.00 76.25 305 GLU A O 1
ATOM 2473 N N . THR A 1 306 ? 19.502 -4.092 -52.337 1.00 81.81 306 THR A N 1
ATOM 2474 C CA . THR A 1 306 ? 19.513 -3.455 -51.004 1.00 81.81 306 THR A CA 1
ATOM 2475 C C . THR A 1 306 ? 18.379 -2.435 -50.846 1.00 81.81 306 THR A C 1
ATOM 2477 O O . THR A 1 306 ? 17.757 -2.364 -49.787 1.00 81.81 306 THR A O 1
ATOM 2480 N N . ILE A 1 307 ? 18.074 -1.651 -51.886 1.00 81.88 307 ILE A N 1
ATOM 2481 C CA . ILE A 1 307 ? 16.939 -0.714 -51.895 1.00 81.88 307 ILE A CA 1
ATOM 2482 C C . ILE A 1 307 ? 15.607 -1.474 -51.839 1.00 81.88 307 ILE A C 1
ATOM 2484 O O . ILE A 1 307 ? 14.729 -1.083 -51.072 1.00 81.88 307 ILE A O 1
ATOM 2488 N N . LEU A 1 308 ? 15.460 -2.569 -52.593 1.00 81.62 308 LEU A N 1
ATOM 2489 C CA . LEU A 1 308 ? 14.256 -3.408 -52.572 1.00 81.62 308 LEU A CA 1
ATOM 2490 C C . LEU A 1 308 ? 14.039 -4.070 -51.204 1.00 81.62 308 LEU A C 1
ATOM 2492 O O . LEU A 1 308 ? 12.945 -3.951 -50.654 1.00 81.62 308 LEU A O 1
ATOM 2496 N N . GLN A 1 309 ? 15.077 -4.670 -50.612 1.00 85.50 309 GLN A N 1
ATOM 2497 C CA . GLN A 1 309 ? 15.006 -5.230 -49.257 1.00 85.50 309 GLN A CA 1
ATOM 2498 C C . GLN A 1 309 ? 14.592 -4.158 -48.240 1.00 85.50 309 GLN A C 1
ATOM 2500 O O . GLN A 1 309 ? 13.660 -4.356 -47.468 1.00 85.50 309 GLN A O 1
ATOM 2505 N N . ARG A 1 310 ? 15.214 -2.974 -48.295 1.00 88.69 310 ARG A N 1
ATOM 2506 C CA . ARG A 1 310 ? 14.927 -1.876 -47.362 1.00 88.69 310 ARG A CA 1
ATOM 2507 C C . ARG A 1 310 ? 13.521 -1.286 -47.527 1.00 88.69 310 ARG A C 1
ATOM 2509 O O . ARG A 1 310 ? 12.967 -0.780 -46.556 1.00 88.69 310 ARG A O 1
ATOM 2516 N N . LEU A 1 311 ? 12.935 -1.350 -48.725 1.00 86.38 311 LEU A N 1
ATOM 2517 C CA . LEU A 1 311 ? 11.522 -1.022 -48.950 1.00 86.38 311 LEU A CA 1
ATOM 2518 C C . LEU A 1 311 ? 10.596 -2.084 -48.339 1.00 86.38 311 LEU A C 1
ATOM 2520 O O . LEU A 1 311 ? 9.608 -1.722 -47.704 1.00 86.38 311 LEU A O 1
ATOM 2524 N N . GLN A 1 312 ? 10.939 -3.367 -48.463 1.00 89.62 312 GLN A N 1
ATOM 2525 C CA . GLN A 1 312 ? 10.180 -4.470 -47.868 1.00 89.62 312 GLN A CA 1
ATOM 2526 C C . GLN A 1 312 ? 10.231 -4.445 -46.327 1.00 89.62 312 GLN A C 1
ATOM 2528 O O . GLN A 1 312 ? 9.204 -4.616 -45.671 1.00 89.62 312 GLN A O 1
ATOM 2533 N N . ASP A 1 313 ? 11.391 -4.140 -45.739 1.00 90.06 313 ASP A N 1
ATOM 2534 C CA . ASP A 1 313 ? 11.555 -3.968 -44.288 1.00 90.06 313 ASP A CA 1
ATOM 2535 C C . ASP A 1 313 ? 10.717 -2.786 -43.754 1.00 90.06 313 ASP A C 1
ATOM 2537 O O . ASP A 1 313 ? 10.131 -2.858 -42.668 1.00 90.06 313 ASP A O 1
ATOM 2541 N N . LEU A 1 314 ? 10.618 -1.698 -44.532 1.00 91.19 314 LEU A N 1
ATOM 2542 C CA . LEU A 1 314 ? 9.760 -0.547 -44.228 1.00 91.19 314 LEU A CA 1
ATOM 2543 C C . LEU A 1 314 ? 8.267 -0.883 -44.345 1.00 91.19 314 LEU A C 1
ATOM 2545 O O . LEU A 1 314 ? 7.490 -0.433 -43.506 1.00 91.19 314 LEU A O 1
ATOM 2549 N N . GLU A 1 315 ? 7.859 -1.679 -45.336 1.00 91.56 315 GLU A N 1
ATOM 2550 C CA . GLU A 1 315 ? 6.472 -2.136 -45.497 1.00 91.56 315 GLU A CA 1
ATOM 2551 C C . GLU A 1 315 ? 6.035 -3.032 -44.327 1.00 91.56 315 GLU A C 1
ATOM 2553 O O . GLU A 1 315 ? 4.972 -2.816 -43.742 1.00 91.56 315 GLU A O 1
ATOM 2558 N N . ILE A 1 316 ? 6.888 -3.974 -43.907 1.00 91.31 316 ILE A N 1
ATOM 2559 C CA . ILE A 1 316 ? 6.664 -4.797 -42.706 1.00 91.31 316 ILE A CA 1
ATOM 2560 C C . ILE A 1 316 ? 6.538 -3.904 -41.463 1.00 91.31 316 ILE A C 1
ATOM 2562 O O . ILE A 1 316 ? 5.580 -4.037 -40.701 1.00 91.31 316 ILE A O 1
ATOM 2566 N N . SER A 1 317 ? 7.459 -2.952 -41.284 1.00 90.50 317 SER A N 1
ATOM 2567 C CA . SER A 1 317 ? 7.450 -2.024 -40.143 1.00 90.50 317 SER A CA 1
ATOM 2568 C C . SER A 1 317 ? 6.184 -1.157 -40.096 1.00 90.50 317 SER A C 1
ATOM 2570 O O . SER A 1 317 ? 5.630 -0.930 -39.020 1.00 90.50 317 SER A O 1
ATOM 2572 N N . LEU A 1 318 ? 5.701 -0.692 -41.254 1.00 90.75 318 LEU A N 1
ATOM 2573 C CA . LEU A 1 318 ? 4.477 0.102 -41.365 1.00 90.75 318 LEU A CA 1
ATOM 2574 C C . LEU A 1 318 ? 3.241 -0.706 -40.947 1.00 90.75 318 LEU A C 1
ATOM 2576 O O . LEU A 1 318 ? 2.404 -0.197 -40.202 1.00 90.75 318 LEU A O 1
ATOM 2580 N N . ASN A 1 319 ? 3.146 -1.963 -41.390 1.00 90.12 319 ASN A N 1
ATOM 2581 C CA . ASN A 1 319 ? 2.028 -2.844 -41.052 1.00 90.12 319 ASN A CA 1
ATOM 2582 C C . ASN A 1 319 ? 1.970 -3.139 -39.543 1.00 90.12 319 ASN A C 1
ATOM 2584 O O . ASN A 1 319 ? 0.903 -2.999 -38.949 1.00 90.12 319 ASN A O 1
ATOM 2588 N N . THR A 1 320 ? 3.107 -3.413 -38.892 1.00 91.88 320 THR A N 1
ATOM 2589 C CA . THR A 1 320 ? 3.165 -3.586 -37.426 1.00 91.88 320 THR A CA 1
ATOM 2590 C C . THR A 1 320 ? 2.668 -2.343 -36.676 1.00 91.88 320 THR A C 1
ATOM 2592 O O . THR A 1 320 ? 1.888 -2.460 -35.735 1.00 91.88 320 THR A O 1
ATOM 2595 N N . ILE A 1 321 ? 3.052 -1.136 -37.113 1.00 90.94 321 ILE A N 1
ATOM 2596 C CA . ILE A 1 321 ? 2.594 0.126 -36.498 1.00 90.94 321 ILE A CA 1
ATOM 2597 C C . ILE A 1 321 ? 1.073 0.318 -36.663 1.00 90.94 321 ILE A C 1
ATOM 2599 O O . ILE A 1 321 ? 0.420 0.877 -35.779 1.00 90.94 321 ILE A O 1
ATOM 2603 N N . ILE A 1 322 ? 0.491 -0.149 -37.773 1.00 91.06 322 ILE A N 1
ATOM 2604 C CA . ILE A 1 322 ? -0.962 -0.126 -37.996 1.00 91.06 322 ILE A CA 1
ATOM 2605 C C . ILE A 1 322 ? -1.668 -1.108 -37.048 1.00 91.06 322 ILE A C 1
ATOM 2607 O O . ILE A 1 322 ? -2.621 -0.708 -36.378 1.00 91.06 322 ILE A O 1
ATOM 2611 N N . GLU A 1 323 ? -1.171 -2.341 -36.914 1.00 90.81 323 GLU A N 1
ATOM 2612 C CA . GLU A 1 323 ? -1.715 -3.339 -35.978 1.00 90.81 323 GLU A CA 1
ATOM 2613 C C . GLU A 1 323 ? -1.632 -2.874 -34.511 1.00 90.81 323 GLU A C 1
ATOM 2615 O O . GLU A 1 323 ? -2.607 -2.992 -33.765 1.00 90.81 323 GLU A O 1
ATOM 2620 N N . GLU A 1 324 ? -0.509 -2.277 -34.093 1.00 91.31 324 GLU A N 1
ATOM 2621 C CA . GLU A 1 324 ? -0.356 -1.708 -32.747 1.00 91.31 324 GLU A CA 1
ATOM 2622 C C . GLU A 1 324 ? -1.319 -0.539 -32.493 1.00 91.31 324 GLU A C 1
ATOM 2624 O O . GLU A 1 324 ? -1.932 -0.463 -31.423 1.00 91.31 324 GLU A O 1
ATOM 2629 N N . LYS A 1 325 ? -1.489 0.356 -33.477 1.00 94.44 325 LYS A N 1
ATOM 2630 C CA . LYS A 1 325 ? -2.440 1.477 -33.417 1.00 94.44 325 LYS A CA 1
ATOM 2631 C C . LYS A 1 325 ? -3.879 0.983 -33.280 1.00 94.44 325 LYS A C 1
ATOM 2633 O O . LYS A 1 325 ? -4.621 1.504 -32.446 1.00 94.44 325 LYS A O 1
ATOM 2638 N N . ASP A 1 326 ? -4.286 0.003 -34.079 1.00 92.00 326 ASP A N 1
ATOM 2639 C CA . ASP A 1 326 ? -5.673 -0.472 -34.093 1.00 92.00 326 ASP A CA 1
ATOM 2640 C C . ASP A 1 326 ? -5.976 -1.322 -32.847 1.00 92.00 326 ASP A C 1
ATOM 2642 O O . ASP A 1 326 ? -7.004 -1.129 -32.194 1.00 92.00 326 ASP A O 1
ATOM 2646 N N . GLY A 1 327 ? -5.008 -2.121 -32.384 1.00 90.88 327 GLY A N 1
ATOM 2647 C CA . GLY A 1 327 ? -5.058 -2.781 -31.076 1.00 90.88 327 GLY A CA 1
ATOM 2648 C C . GLY A 1 327 ? -4.991 -1.826 -29.871 1.00 90.88 327 GLY A C 1
ATOM 2649 O O . GLY A 1 327 ? -5.348 -2.221 -28.756 1.00 90.88 327 GLY A O 1
ATOM 2650 N N . ALA A 1 328 ? -4.545 -0.578 -30.052 1.00 88.00 328 ALA A N 1
ATOM 2651 C CA . ALA A 1 328 ? -4.651 0.486 -29.051 1.00 88.00 328 ALA A CA 1
ATOM 2652 C C . ALA A 1 328 ? -6.020 1.186 -29.099 1.00 88.00 328 ALA A C 1
ATOM 2654 O O . ALA A 1 328 ? -6.590 1.452 -28.040 1.00 88.00 328 ALA A O 1
ATOM 2655 N N . LEU A 1 329 ? -6.583 1.414 -30.292 1.00 89.12 329 LEU A N 1
ATOM 2656 C CA . LEU A 1 329 ? -7.944 1.933 -30.470 1.00 89.12 329 LEU A CA 1
ATOM 2657 C C . LEU A 1 329 ? -8.985 1.012 -29.823 1.00 89.12 329 LEU A C 1
ATOM 2659 O O . LEU A 1 329 ? -9.752 1.482 -28.985 1.00 89.12 329 LEU A O 1
ATOM 2663 N N . GLU A 1 330 ? -8.934 -0.302 -30.077 1.00 88.56 330 GLU A N 1
ATOM 2664 C CA . GLU A 1 330 ? -9.834 -1.261 -29.414 1.00 88.56 330 GLU A CA 1
ATOM 2665 C C . GLU A 1 330 ? -9.736 -1.215 -27.878 1.00 88.56 330 GLU A C 1
ATOM 2667 O O . GLU A 1 330 ? -10.728 -1.416 -27.178 1.00 88.56 330 GLU A O 1
ATOM 2672 N N . LYS A 1 331 ? -8.545 -0.962 -27.316 1.00 88.12 331 LYS A N 1
ATOM 2673 C CA . LYS A 1 331 ? -8.373 -0.838 -25.857 1.00 88.12 331 LYS A CA 1
ATOM 2674 C C . LYS A 1 331 ? -8.997 0.445 -25.315 1.00 88.12 331 LYS A C 1
ATOM 2676 O O . LYS A 1 331 ? -9.493 0.419 -24.195 1.00 88.12 331 LYS A O 1
ATOM 2681 N N . VAL A 1 332 ? -8.987 1.536 -26.082 1.00 85.94 332 VAL A N 1
ATOM 2682 C CA . VAL A 1 332 ? -9.660 2.789 -25.709 1.00 85.94 332 VAL A CA 1
ATOM 2683 C C . VAL A 1 332 ? -11.179 2.635 -25.796 1.00 85.94 332 VAL A C 1
ATOM 2685 O O . VAL A 1 332 ? -11.867 3.035 -24.863 1.00 85.94 332 VAL A O 1
ATOM 2688 N N . GLU A 1 333 ? -11.703 1.998 -26.847 1.00 83.44 333 GLU A N 1
ATOM 2689 C CA . GLU A 1 333 ? -13.147 1.747 -26.996 1.00 83.44 333 GLU A CA 1
ATOM 2690 C C . GLU A 1 333 ? -13.709 0.824 -25.902 1.00 83.44 333 GLU A C 1
ATOM 2692 O O . GLU A 1 333 ? -14.831 1.019 -25.450 1.00 83.44 333 GLU A O 1
ATOM 2697 N N . ARG A 1 334 ? -12.921 -0.141 -25.406 1.00 82.81 334 ARG A N 1
ATOM 2698 C CA . ARG A 1 334 ? -13.299 -1.015 -24.274 1.00 82.81 334 ARG A CA 1
ATOM 2699 C C . ARG A 1 334 ? -13.193 -0.348 -22.889 1.00 82.81 334 ARG A C 1
ATOM 2701 O O . ARG A 1 334 ? -13.461 -1.011 -21.888 1.00 82.81 334 ARG A O 1
ATOM 2708 N N . LEU A 1 335 ? -12.756 0.912 -22.815 1.00 78.75 335 LEU A N 1
ATOM 2709 C CA . LEU A 1 335 ? -12.614 1.697 -21.579 1.00 78.75 335 LEU A CA 1
ATOM 2710 C C . LEU A 1 335 ? -13.588 2.893 -21.513 1.00 78.75 335 LEU A C 1
ATOM 2712 O O . LEU A 1 335 ? -13.452 3.731 -20.616 1.00 78.75 335 LEU A O 1
ATOM 2716 N N . GLN A 1 336 ? -14.550 2.967 -22.440 1.00 67.38 336 GLN A N 1
ATOM 2717 C CA . GLN A 1 336 ? -15.640 3.953 -22.492 1.00 67.38 336 GLN A CA 1
ATOM 2718 C C . GLN A 1 336 ? -17.004 3.294 -22.235 1.00 67.38 336 GLN A C 1
ATOM 2720 O O . GLN A 1 336 ? -17.880 4.016 -21.707 1.00 67.38 336 GLN A O 1
#

pLDDT: mean 80.64, std 21.33, range [30.16, 98.62]

Radius of gyration: 97.98 Å; chains: 1; bounding box: 185×58×301 Å

Secondary structure (DSSP, 8-state):
-TTHHHHHHHHHHHHHHHHHHHHHHHHHHHHHHHHHHHHHHHHHHHHHHHHHHHHHHHHHHHHHHHHHHHHHHHHHHHHHHHHHHHHHHHHHHHHHHHHHHHHHHHHHHHHHHHHHHHHHHHHHHHHHHHHHHHHHHHHHHHHHHHHHHHHHHHHHHHHHHHHHHHHHHHHHHHHHHHHHHHHHHHHHHS--HHHHHHHHHHHHHHHHHHHHHHHHHHHHHHHSS---SSSGGGHHHHHHHHHHHHHHHHHHTS---------------------------SSHHHHHHHHTT---SS---HHHHHHHHHHHHHHHHHHHHHHHHHHHHHHHHTT-